Protein 6Q9L (pdb70)

Solvent-accessible surface area: 11790 Å² total; per-residue (Å²): 150,12,74,61,87,34,45,117,22,62,0,123,9,97,112,72,4,29,142,9,0,57,81,28,37,4,150,94,82,34,1,38,0,128,57,0,51,149,47,4,30,80,10,23,104,79,104,160,26,50,36,160,173,96,109,52,45,1,111,0,79,156,14,97,0,9,109,29,15,65,42,86,47,26,21,58,126,76,76,112,128,14,9,54,16,0,64,159,18,8,85,79,73,145,217,16,70,64,81,33,47,117,21,64,0,116,13,106,112,102,2,34,142,1,0,97,84,40,56,6,166,90,77,35,0,39,0,129,58,0,51,124,54,5,30,77,10,20,122,108,107,164,28,39,64,103,179,102,103,56,55,0,139,0,38,153,19,46,0,9,103,13,5,66,47,80,51,27,24,58,145,45,102,115,119,16,11,66,15,1,63,132,15,11,82,78,69,145

Sequence (188 aa):
QIPASEQETLVRPKPLLLKLLKSVGAQKDTYTMKEVLFYLGQYIMTKRLYDEKQQHIVYCSNDLLGDLFGVPSFSVKEHRKIYTMIYRNLVVVNQIPASEQETLVRPKPLLLKLLKSVGAQKDTYTMKEVLFYLGQYIMTKRLYDEKQQHIVYCSNDLLGDLFGVPSFSVKEHRKIYTMIYRNLVVVN

Radius of gyration: 21.1 Å; Cα contacts (8 Å, |Δi|>4): 241; chains: 2; bounding box: 55×26×56 Å

Foldseek 3Di:
DDDPVQQQFKWFFDVVLVVLLVVQPDDDRIDRNVSSVVSVVSSQVVVVQADPPLRQKGADLVHVVCVQQVHRIDGNVPPVSVVVSRCVGIGTDD/DQDPVQQQFKWFFAVLLVVQLVVQPDDDRIDGNVSSVVSVVSSQVVVVQADPVRRQKGAQPPHSLCVQQVDRIDGVVPVVSVVVSRPSGIGGDD

Organism: Homo sapiens (NCBI:txid9606)

InterPro domains:
  IPR001841 Zinc finger, RING-type [PS50089] (438-479)
  IPR001876 Zinc finger, RanBP2-type [PF00641] (300-327)
  IPR001876 Zinc finger, RanBP2-type [PS01358] (303-322)
  IPR001876 Zinc finger, RanBP2-type [PS50199] (299-328)
  IPR003121 SWIB/MDM2 domain [PF02201] (34-95)
  IPR003121 SWIB/MDM2 domain [PS51925] (26-109)
  IPR013083 Zinc finger, RING/FYVE/PHD-type [G3DSA:3.30.40.10] (427-491)
  IPR016495 p53 negative regulator Mdm2/Mdm4 [PIRSF006748] (1-491)
  IPR028340 E3 ubiquitin-protein ligase Mdm2 [PIRSF500700] (4-491)
  IPR036443 Zinc finger, RanBP2-type superfamily [SSF90209] (290-334)
  IPR036885 SWIB/MDM2 domain superfamily [G3DSA:1.10.245.10] (1-114)
  IPR036885 SWIB/MDM2 domain superfamily [SSF47592] (18-120)
  IPR036885 SWIB/MDM2 domain superfamily [SSF47592] (189-283)
  IPR044080 MDM2, modified RING finger, HC subclass [cd16783] (435-491)

Nearest PDB structures (foldseek):
  4oq3-assembly1_A  TM=1.002E+00  e=1.074E-18  Homo sapiens
  7na2-assembly1_A  TM=9.946E-01  e=1.074E-18  Homo sapiens
  4dij-assembly1_A  TM=1.001E+00  e=3.445E-18  Homo sapiens
  4zgk-assembly1_A  TM=9.974E-01  e=2.805E-18  Homo sapiens
  5hmi-assembly3_A  TM=9.527E-01  e=1.320E-18  Homo sapiens

Structure (mmCIF, N/CA/C/O backbone):
data_6Q9L
#
_entry.id   6Q9L
#
_cell.length_a   56.773
_cell.length_b   87.407
_cell.length_c   37.141
_cell.angle_alpha   90.000
_cell.angle_beta   90.000
_cell.angle_gamma   90.000
#
_symmetry.space_group_name_H-M   'P 21 21 2'
#
loop_
_entity.id
_entity.type
_entity.pdbx_description
1 polymer 'E3 ubiquitin-protein ligase Mdm2'
2 non-polymer [6-chloranyl-3-[3-[[4-chloranyl-2-(hydroxymethyl)phenyl]methyl]-5-phenyl-imidazol-4-yl]-1~{H}-indol-2-yl]-[(3~{S})-3-[3-(dimethylamino)propyl-methyl-amino]pyrrolidin-1-yl]methanone
3 non-polymer 'CHLORIDE ION'
4 water water
#
loop_
_atom_site.group_PDB
_atom_site.id
_atom_site.type_symbol
_atom_site.label_atom_id
_atom_site.label_alt_id
_atom_site.label_comp_id
_atom_site.label_asym_id
_atom_site.label_entity_id
_atom_site.label_seq_id
_atom_site.pdbx_PDB_ins_code
_atom_site.Cartn_x
_atom_site.Cartn_y
_atom_site.Cartn_z
_atom_site.occupancy
_atom_site.B_iso_or_equiv
_atom_site.auth_seq_id
_atom_site.auth_comp_id
_atom_site.auth_asym_id
_atom_site.auth_atom_id
_atom_site.pdbx_PDB_model_num
ATOM 1 N N . GLN A 1 3 ? 0.736 10.347 7.767 1.00 16.54 18 GLN A N 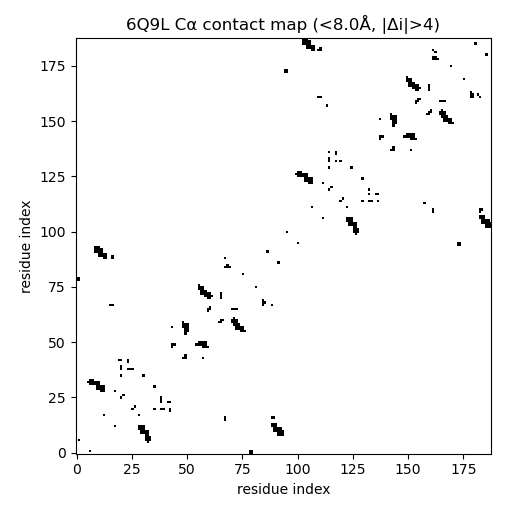1
ATOM 2 C CA . GLN A 1 3 ? 1.044 8.918 7.485 1.00 15.92 18 GLN A CA 1
ATOM 3 C C . GLN A 1 3 ? 1.419 8.156 8.753 1.00 15.07 18 GLN A C 1
ATOM 4 O O . GLN A 1 3 ? 1.141 6.955 8.874 1.00 16.36 18 GLN A O 1
ATOM 10 N N . ILE A 1 4 ? 2.094 8.850 9.660 1.00 13.66 19 ILE A N 1
ATOM 11 C CA . ILE A 1 4 ? 2.581 8.270 10.903 1.00 13.00 19 ILE A CA 1
ATOM 12 C C . ILE A 1 4 ? 1.955 9.043 12.063 1.00 13.85 19 ILE A C 1
ATOM 13 O O . ILE A 1 4 ? 2.093 10.266 12.152 1.00 14.31 19 ILE A O 1
ATOM 18 N N . PRO A 1 5 ? 1.272 8.340 12.970 1.00 14.18 20 PRO A N 1
ATOM 19 C CA . PRO A 1 5 ? 0.651 9.094 14.071 1.00 14.57 20 PRO A CA 1
ATOM 20 C C . PRO A 1 5 ? 1.656 9.904 14.894 1.00 13.67 20 PRO A C 1
ATOM 21 O O . PRO A 1 5 ? 2.801 9.472 15.099 1.00 12.84 20 PRO A O 1
ATOM 25 N N . ALA A 1 6 ? 1.215 11.062 15.381 1.00 13.84 21 ALA A N 1
ATOM 26 C CA . ALA A 1 6 ? 2.066 11.928 16.182 1.00 13.17 21 ALA A CA 1
ATOM 27 C C . ALA A 1 6 ? 2.663 11.166 17.367 1.00 13.19 21 ALA A C 1
ATOM 28 O O . ALA A 1 6 ? 3.826 11.338 17.704 1.00 12.33 21 ALA A O 1
ATOM 30 N N . SER A 1 7 ? 1.869 10.287 17.982 1.00 13.78 22 SER A N 1
ATOM 31 C CA . SER A 1 7 ? 2.317 9.477 19.113 1.00 14.04 22 SER A CA 1
ATOM 32 C C . SER A 1 7 ? 3.526 8.642 18.743 1.00 13.33 22 SER A C 1
ATOM 33 O O . SER A 1 7 ? 4.455 8.475 19.523 1.00 13.65 22 SER A O 1
ATOM 36 N N . GLU A 1 8 ? 3.527 8.135 17.523 1.00 11.53 23 GLU A N 1
ATOM 37 C CA . GLU A 1 8 ? 4.648 7.309 17.085 1.00 10.73 23 GLU A CA 1
ATOM 38 C C . GLU A 1 8 ? 5.881 8.147 16.722 1.00 9.07 23 GLU A C 1
ATOM 39 O O . GLU A 1 8 ? 7.020 7.766 17.004 1.00 8.95 23 GLU A O 1
ATOM 45 N N . GLN A 1 9 ? 5.645 9.292 16.100 1.00 8.76 24 GLN A N 1
ATOM 46 C CA . GLN A 1 9 ? 6.726 10.202 15.795 1.00 8.23 24 GLN A CA 1
ATOM 47 C C . GLN A 1 9 ? 7.424 10.629 17.090 1.00 8.24 24 GLN A C 1
ATOM 48 O O . GLN A 1 9 ? 8.620 10.888 17.077 1.00 8.30 24 GLN A O 1
ATOM 54 N N . GLU A 1 10 ? 6.673 10.720 18.193 1.00 9.20 25 GLU A N 1
ATOM 55 C CA . GLU A 1 10 ? 7.224 11.180 19.463 1.00 10.71 25 GLU A CA 1
ATOM 56 C C . GLU A 1 10 ? 7.906 10.081 20.277 1.00 10.06 25 GLU A C 1
ATOM 57 O O . GLU A 1 10 ? 8.410 10.362 21.374 1.00 11.44 25 GLU A O 1
ATOM 63 N N . THR A 1 11 ? 7.924 8.843 19.746 1.00 9.49 26 THR A N 1
ATOM 64 C CA . THR A 1 11 ? 8.527 7.678 20.440 1.00 9.54 26 THR A CA 1
ATOM 65 C C . THR A 1 11 ? 10.019 7.924 20.679 1.00 7.83 26 THR A C 1
ATOM 66 O O . THR A 1 11 ? 10.727 8.323 19.750 1.00 7.65 26 THR A O 1
ATOM 70 N N . LEU A 1 12 ? 10.496 7.611 21.879 1.00 7.62 27 LEU A N 1
ATOM 71 C CA . LEU A 1 12 ? 11.894 7.768 22.244 1.00 7.40 27 LEU A CA 1
ATOM 72 C C . LEU A 1 12 ? 12.666 6.511 21.874 1.00 7.14 27 LEU A C 1
ATOM 73 O O . LEU A 1 12 ? 12.229 5.418 22.220 1.00 7.12 27 LEU A O 1
ATOM 78 N N . VAL A 1 13 ? 13.817 6.686 21.220 1.00 6.30 28 VAL A N 1
ATOM 79 C CA . VAL A 1 13 ? 14.581 5.594 20.649 1.00 6.53 28 VAL A CA 1
ATOM 80 C C . VAL A 1 13 ? 16.072 5.776 20.848 1.00 6.44 28 VAL A C 1
ATOM 81 O O . VAL A 1 13 ? 16.544 6.927 21.018 1.00 7.27 28 VAL A O 1
ATOM 85 N N . ARG A 1 14 ? 16.793 4.666 20.818 1.00 6.37 29 ARG A N 1
ATOM 86 C CA . ARG A 1 14 ? 18.238 4.676 20.969 1.00 6.81 29 ARG A CA 1
ATOM 87 C C . ARG A 1 14 ? 18.819 4.012 19.738 1.00 6.71 29 ARG A C 1
ATOM 88 O O . ARG A 1 14 ? 18.746 2.782 19.587 1.00 7.51 29 ARG A O 1
ATOM 96 N N . PRO A 1 15 ? 19.359 4.808 18.800 1.00 7.51 30 PRO A N 1
ATOM 97 C CA . PRO A 1 15 ? 19.968 4.231 17.598 1.00 7.85 30 PRO A CA 1
ATOM 98 C C . PRO A 1 15 ? 21.071 3.246 17.932 1.00 8.50 30 PRO A C 1
ATOM 99 O O . PRO A 1 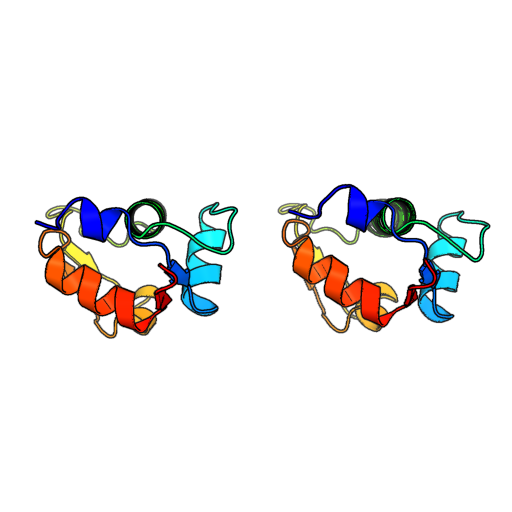15 ? 21.842 3.442 18.882 1.00 9.38 30 PRO A O 1
ATOM 103 N N . LYS A 1 16 ? 21.116 2.167 17.152 1.00 8.12 31 LYS A N 1
ATOM 104 C CA . LYS A 1 16 ? 22.228 1.234 17.218 1.00 10.40 31 LYS A CA 1
ATOM 105 C C . LYS A 1 16 ? 23.494 1.952 16.659 1.00 10.99 31 LYS A C 1
ATOM 106 O O . LYS A 1 16 ? 23.381 2.967 15.998 1.00 10.70 31 LYS A O 1
ATOM 112 N N . PRO A 1 17 ? 24.721 1.447 16.967 1.00 12.69 32 PRO A N 1
ATOM 113 C CA . PRO A 1 17 ? 25.955 2.232 16.680 1.00 14.32 32 PRO A CA 1
ATOM 114 C C . PRO A 1 17 ? 26.141 2.779 15.265 1.00 14.49 32 PRO A C 1
ATOM 115 O O . PRO A 1 17 ? 26.634 3.906 15.098 1.00 15.09 32 PRO A O 1
ATOM 119 N N . LEU A 1 18 ? 25.788 1.998 14.239 1.00 12.71 33 LEU A N 1
ATOM 120 C CA . LEU A 1 18 ? 25.999 2.460 12.866 1.00 14.07 33 LEU A CA 1
ATOM 121 C C . LEU A 1 18 ? 24.984 3.533 12.446 1.00 12.69 33 LEU A C 1
ATOM 122 O O . LEU A 1 18 ? 25.373 4.510 11.808 1.00 14.01 33 LEU A O 1
ATOM 127 N N . LEU A 1 19 ? 23.698 3.375 12.786 1.00 11.61 34 LEU A N 1
ATOM 128 C CA . LEU A 1 19 ? 22.749 4.479 12.590 1.00 9.68 34 LEU A CA 1
ATOM 129 C C . LEU A 1 19 ? 23.213 5.700 13.362 1.00 9.38 34 LEU A C 1
ATOM 130 O O . LEU A 1 19 ? 23.157 6.809 12.837 1.00 9.05 34 LEU A O 1
ATOM 135 N N . LEU A 1 20 ? 23.663 5.521 14.607 1.00 9.39 35 LEU A N 1
ATOM 136 C CA . LEU A 1 20 ? 24.140 6.652 15.398 1.00 10.91 35 LEU A CA 1
ATOM 137 C C . LEU A 1 20 ? 25.291 7.401 14.713 1.00 11.12 35 LEU A C 1
ATOM 138 O O . LEU A 1 20 ? 25.320 8.616 14.674 1.00 11.42 35 LEU A O 1
ATOM 143 N N . LYS A 1 21 ? 26.254 6.658 14.196 1.00 12.89 36 LYS A N 1
ATOM 144 C CA . LYS A 1 21 ? 27.431 7.299 13.635 1.00 13.51 36 LYS A CA 1
ATOM 145 C C . LYS A 1 21 ? 27.010 8.117 12.386 1.00 12.71 36 LYS A C 1
ATOM 146 O O . LYS A 1 21 ? 27.490 9.214 12.151 1.00 13.00 36 LYS A O 1
ATOM 152 N N . LEU A 1 22 ? 26.103 7.555 11.597 1.00 11.13 37 LEU A N 1
ATOM 153 C CA . LEU A 1 22 ? 25.499 8.239 10.453 1.00 11.00 37 LEU A CA 1
ATOM 154 C C . LEU A 1 22 ? 24.771 9.535 10.852 1.00 9.24 37 LEU A C 1
ATOM 155 O O . LEU A 1 22 ? 24.961 10.591 10.237 1.00 9.01 37 LEU A O 1
ATOM 160 N N . LEU A 1 23 ? 23.935 9.451 11.877 1.00 8.30 38 LEU A N 1
ATOM 161 C CA . LEU A 1 23 ? 23.295 10.657 12.426 1.00 8.40 38 LEU A CA 1
ATOM 162 C C . LEU A 1 23 ? 24.327 11.698 12.876 1.00 8.16 38 LEU A C 1
ATOM 163 O O . LEU A 1 23 ? 24.242 12.885 12.529 1.00 8.41 38 LEU A O 1
ATOM 168 N N . LYS A 1 24 ? 25.321 11.270 13.636 1.00 9.29 39 LYS A N 1
ATOM 169 C CA . LYS A 1 24 ? 26.314 12.236 14.106 1.00 10.25 39 LYS A CA 1
ATOM 170 C C . LYS A 1 24 ? 27.148 12.843 12.975 1.00 9.94 39 LYS A C 1
ATOM 171 O O . LYS A 1 24 ? 27.596 14.000 13.086 1.00 10.80 39 LYS A O 1
ATOM 177 N N . SER A 1 25 ? 27.319 12.108 11.868 1.00 9.19 40 SER A N 1
ATOM 178 C CA . SER A 1 25 ? 28.058 12.634 10.707 1.00 9.87 40 SER A CA 1
ATOM 179 C C . SER A 1 25 ? 27.381 13.833 10.069 1.00 8.65 40 SER A C 1
ATOM 180 O O . SER A 1 25 ? 28.009 14.567 9.307 1.00 10.70 40 SER A O 1
ATOM 183 N N . VAL A 1 26 ? 26.103 14.036 10.375 1.00 8.08 41 VAL A N 1
ATOM 184 C CA . VAL A 1 26 ? 25.396 15.224 9.899 1.00 8.72 41 VAL A CA 1
ATOM 185 C C . VAL A 1 26 ? 24.949 16.149 11.017 1.00 10.28 41 VAL A C 1
ATOM 186 O O . VAL A 1 26 ? 24.033 16.942 10.832 1.00 13.07 41 VAL A O 1
ATOM 190 N N . GLY A 1 27 ? 25.626 16.068 12.147 1.00 9.96 42 GLY A N 1
ATOM 191 C CA . GLY A 1 27 ? 25.514 17.066 13.204 1.00 10.84 42 GLY A CA 1
ATOM 192 C C . GLY A 1 27 ? 24.655 16.710 14.390 1.00 10.61 42 GLY A C 1
ATOM 193 O O . GLY A 1 27 ? 24.500 17.518 15.292 1.00 11.81 42 GLY A O 1
ATOM 194 N N . ALA A 1 28 ? 24.108 15.507 14.428 1.00 9.81 43 ALA A N 1
ATOM 195 C CA . ALA A 1 28 ? 23.298 15.083 15.563 1.00 9.44 43 ALA A CA 1
ATOM 196 C C . ALA A 1 28 ? 24.139 15.063 16.829 1.00 10.47 43 ALA A C 1
ATOM 197 O O . ALA A 1 28 ? 25.283 14.619 16.808 1.00 11.18 43 ALA A O 1
ATOM 199 N N . GLN A 1 29 ? 23.575 15.537 17.941 1.00 9.26 44 GLN A N 1
ATOM 200 C CA . GLN A 1 29 ? 24.332 15.806 19.178 1.00 9.30 44 GLN A CA 1
ATOM 201 C C . GLN A 1 29 ? 23.979 14.890 20.347 1.00 9.80 44 GLN A C 1
ATOM 202 O O . GLN A 1 29 ? 24.586 15.014 21.412 1.00 11.82 44 GLN A O 1
ATOM 208 N N . LYS A 1 30 ? 22.997 14.006 20.189 1.00 8.91 45 LYS A N 1
ATOM 209 C CA . LYS A 1 30 ? 22.466 13.197 21.295 1.00 9.35 45 LYS A CA 1
ATOM 210 C C . LYS A 1 30 ? 22.730 11.698 21.116 1.00 9.66 45 LYS A C 1
ATOM 211 O O . LYS A 1 30 ? 23.142 11.239 20.034 1.00 10.24 45 LYS A O 1
ATOM 217 N N . ASP A 1 31 ? 22.464 10.929 22.173 1.00 9.16 46 ASP A N 1
ATOM 218 C CA . ASP A 1 31 ? 22.528 9.470 22.088 1.00 9.82 46 ASP A CA 1
ATOM 219 C C . ASP A 1 31 ? 21.159 8.801 21.976 1.00 8.72 46 ASP A C 1
ATOM 220 O O . ASP A 1 31 ? 21.069 7.636 21.587 1.00 9.46 46 ASP A O 1
ATOM 225 N N . THR A 1 32 ? 20.107 9.544 22.282 1.00 8.02 47 THR A N 1
ATOM 226 C CA . THR A 1 32 ? 18.732 9.088 22.115 1.00 7.18 47 THR A CA 1
ATOM 227 C C . THR A 1 32 ? 17.988 10.213 21.404 1.00 7.03 47 THR A C 1
ATOM 228 O O . THR A 1 32 ? 18.379 11.368 21.511 1.00 7.76 47 THR A O 1
ATOM 232 N N . TYR A 1 33 ? 16.870 9.862 20.792 1.00 6.71 48 TYR A N 1
ATOM 233 C CA . TYR A 1 33 ? 16.127 10.761 19.926 1.00 6.42 48 TYR A CA 1
ATOM 234 C C . TYR A 1 33 ? 14.674 10.391 19.933 1.00 6.24 48 TYR A C 1
ATOM 235 O O . TYR A 1 33 ? 14.328 9.250 20.256 1.00 7.53 48 TYR A O 1
ATOM 244 N N . THR A 1 34 ? 13.805 11.313 19.558 1.00 6.36 49 THR A N 1
ATOM 245 C CA . THR A 1 34 ? 12.497 10.878 19.119 1.00 6.70 49 THR A CA 1
ATOM 246 C C . THR A 1 34 ? 12.602 10.336 17.688 1.00 6.19 49 THR A C 1
ATOM 247 O O . THR A 1 34 ? 13.520 10.692 16.952 1.00 6.13 49 THR A O 1
ATOM 251 N N . MET A 1 35 ? 11.632 9.550 17.261 1.00 5.97 50 MET A N 1
ATOM 252 C CA . MET A 1 35 ? 11.622 9.140 15.840 1.00 5.74 50 MET A CA 1
ATOM 253 C C . MET A 1 35 ? 11.581 10.368 14.944 1.00 6.02 50 MET A C 1
ATOM 254 O O . MET A 1 35 ? 12.262 10.383 13.898 1.00 5.68 50 MET A O 1
ATOM 259 N N . LYS A 1 36 ? 10.859 11.414 15.321 1.00 6.41 51 LYS A N 1
ATOM 260 C CA . LYS A 1 36 ? 10.797 12.619 14.496 1.00 7.06 51 LYS A CA 1
ATOM 261 C C . LYS A 1 36 ? 12.196 13.202 14.289 1.00 6.12 51 LYS A C 1
ATOM 262 O O . LYS A 1 36 ? 12.528 13.659 13.189 1.00 6.70 51 LYS A O 1
ATOM 268 N N . GLU A 1 37 ? 13.011 13.216 15.332 1.00 6.08 52 GLU A N 1
ATOM 269 C CA . GLU A 1 37 ? 14.390 13.667 15.247 1.00 6.01 52 GLU A CA 1
ATOM 270 C C . GLU A 1 37 ? 15.257 12.752 14.377 1.00 5.33 52 GLU A C 1
ATOM 271 O O . GLU A 1 37 ? 16.061 13.254 13.594 1.00 5.77 52 GLU A O 1
ATOM 277 N N . VAL A 1 38 ? 15.081 11.443 14.492 1.00 5.21 53 VAL A N 1
ATOM 278 C CA . VAL A 1 38 ? 15.820 10.504 13.633 1.00 5.33 53 VAL A CA 1
ATOM 279 C C . VAL A 1 38 ? 15.514 10.809 12.161 1.00 5.05 53 VAL A C 1
ATOM 280 O O . VAL A 1 38 ? 16.429 10.897 11.340 1.00 5.55 53 VAL A O 1
ATOM 284 N N . LEU A 1 39 ? 14.239 10.946 11.852 1.00 5.02 54 LEU A N 1
ATOM 285 C CA . LEU A 1 39 ? 13.862 11.231 10.468 1.00 5.55 54 LEU A CA 1
ATOM 286 C C . LEU A 1 39 ? 14.425 12.562 10.000 1.00 4.85 54 L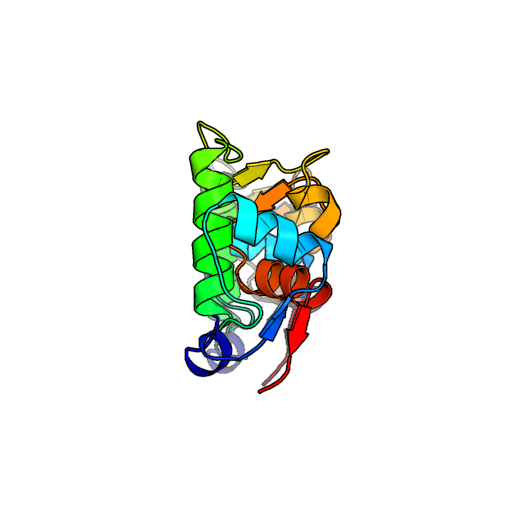EU A C 1
ATOM 287 O O . LEU A 1 39 ? 14.864 12.679 8.844 1.00 5.32 54 LEU A O 1
ATOM 292 N N . PHE A 1 40 ? 14.397 13.572 10.864 1.00 5.03 55 PHE A N 1
ATOM 293 C CA . PHE A 1 40 ? 14.953 14.893 10.539 1.00 5.98 55 PHE A CA 1
ATOM 294 C C . PHE A 1 40 ? 16.415 14.773 10.136 1.00 5.55 55 PHE A C 1
ATOM 295 O O . PHE A 1 40 ? 16.802 15.301 9.077 1.00 6.17 55 PHE A O 1
ATOM 303 N N . TYR A 1 41 ? 17.237 14.077 10.922 1.00 5.59 56 TYR A N 1
ATOM 304 C CA . TYR A 1 41 ? 18.640 13.944 10.613 1.00 6.56 56 TYR A CA 1
ATOM 305 C C . TYR A 1 41 ? 18.883 13.031 9.401 1.00 6.02 56 TYR A C 1
ATOM 306 O O . TYR A 1 41 ? 19.796 13.313 8.607 1.00 6.05 56 TYR A O 1
ATOM 315 N N . LEU A 1 42 ? 18.109 11.946 9.224 1.00 5.59 57 LEU A N 1
ATOM 316 C CA . LEU A 1 42 ? 18.247 11.146 7.988 1.00 5.88 57 LEU A CA 1
ATOM 317 C C . LEU A 1 42 ? 17.904 11.984 6.758 1.00 5.46 57 LEU A C 1
ATOM 318 O O . LEU A 1 42 ? 18.514 11.796 5.698 1.00 5.86 57 LEU A O 1
ATOM 323 N N . GLY A 1 43 ? 16.951 12.912 6.859 1.00 5.70 58 GLY A N 1
ATOM 324 C CA . GLY A 1 43 ? 16.691 13.819 5.728 1.00 6.61 58 GLY A CA 1
ATOM 325 C C . GLY A 1 43 ? 17.893 14.690 5.396 1.00 5.65 58 GLY A C 1
ATOM 326 O O . GLY A 1 43 ? 18.241 14.871 4.226 1.00 6.46 58 GLY A O 1
ATOM 327 N N . GLN A 1 44 ? 18.571 15.195 6.435 1.00 5.98 59 GLN A N 1
ATOM 328 C CA . GLN A 1 44 ? 19.804 15.975 6.253 1.00 6.61 59 GLN A CA 1
ATOM 329 C C . GLN A 1 44 ? 20.875 15.135 5.551 1.00 6.01 59 GLN A C 1
ATOM 330 O O . GLN A 1 44 ? 21.586 15.615 4.686 1.00 6.82 59 GLN A O 1
ATOM 336 N N . TYR A 1 45 ? 20.997 13.874 5.958 1.00 5.65 60 TYR A N 1
ATOM 337 C CA . TYR A 1 45 ? 21.964 12.957 5.397 1.00 6.05 60 TYR A CA 1
ATOM 338 C C . TYR A 1 45 ? 21.709 12.761 3.888 1.00 6.15 60 TYR A C 1
ATOM 339 O O . TYR A 1 45 ? 22.604 12.901 3.058 1.00 6.78 60 TYR A O 1
ATOM 348 N N . ILE A 1 46 ? 20.463 12.457 3.540 1.00 5.78 61 ILE A N 1
ATOM 349 C CA . ILE A 1 46 ? 20.114 12.173 2.148 1.00 6.08 61 ILE A CA 1
ATOM 350 C C . ILE A 1 46 ? 20.298 13.433 1.290 1.00 5.97 61 ILE A C 1
ATOM 351 O O . ILE A 1 46 ? 20.749 13.350 0.146 1.00 7.00 61 ILE A O 1
ATOM 356 N N . MET A 1 47 ? 19.888 14.576 1.808 1.00 6.38 62 MET A N 1
ATOM 357 C CA . MET A 1 47 ? 19.986 15.834 1.086 1.00 8.13 62 MET A CA 1
ATOM 358 C C . MET A 1 47 ? 21.423 16.227 0.858 1.00 7.24 62 MET A C 1
ATOM 359 O O . MET A 1 47 ? 21.806 16.516 -0.276 1.00 7.85 62 MET A O 1
ATOM 364 N N . THR A 1 48 ? 22.224 16.250 1.911 1.00 7.94 63 THR A N 1
ATOM 365 C CA . THR A 1 48 ? 23.585 16.734 1.789 1.00 8.78 63 THR A CA 1
ATOM 366 C C . THR A 1 48 ? 24.445 15.752 0.978 1.00 8.47 63 THR A C 1
ATOM 367 O O . THR A 1 48 ? 25.391 16.179 0.332 1.00 9.58 63 THR A O 1
ATOM 371 N N . LYS A 1 49 ? 24.120 14.466 0.983 1.00 8.08 64 LYS A N 1
ATOM 372 C CA . LYS A 1 49 ? 24.857 13.502 0.185 1.00 8.61 64 LYS A CA 1
ATOM 373 C C . LYS A 1 49 ? 24.287 13.392 -1.229 1.00 7.57 64 LYS A C 1
ATOM 374 O O . LYS A 1 49 ? 24.823 12.678 -2.072 1.00 8.89 64 LYS A O 1
ATOM 380 N N . ARG A 1 50 ? 23.211 14.132 -1.506 1.00 7.68 65 ARG A N 1
ATOM 381 C CA . ARG A 1 50 ? 22.591 14.158 -2.825 1.00 8.10 65 ARG A CA 1
ATOM 382 C C . ARG A 1 50 ? 22.276 12.753 -3.346 1.00 8.10 65 ARG A C 1
ATOM 383 O O . ARG A 1 50 ? 22.588 12.410 -4.501 1.00 8.66 65 ARG A O 1
ATOM 391 N N . LEU A 1 51 ? 21.612 11.959 -2.504 1.00 6.61 66 LEU A N 1
ATOM 392 C CA . LEU A 1 51 ? 21.255 10.581 -2.882 1.00 7.57 66 LEU A CA 1
ATOM 393 C C . LEU A 1 51 ? 19.968 10.516 -3.680 1.00 7.04 66 LEU A C 1
ATOM 394 O O . LEU A 1 51 ? 19.644 9.454 -4.222 1.00 8.23 66 LEU A O 1
ATOM 399 N N . TYR A 1 52 ? 19.255 11.628 -3.814 1.00 6.92 67 TYR A N 1
ATOM 400 C CA . TYR A 1 52 ? 17.947 11.618 -4.480 1.00 6.70 67 TYR A CA 1
ATOM 401 C C . TYR A 1 52 ? 18.085 11.823 -5.991 1.00 6.12 67 TYR A C 1
ATOM 402 O O . TYR A 1 52 ? 19.060 12.409 -6.463 1.00 7.54 67 TYR A O 1
ATOM 411 N N . ASP A 1 53 ? 17.103 11.325 -6.743 1.00 6.43 68 ASP A N 1
ATOM 412 C CA . ASP A 1 53 ? 17.077 11.547 -8.188 1.00 6.29 68 ASP A CA 1
ATOM 413 C C . ASP A 1 53 ? 16.978 13.030 -8.510 1.00 6.48 68 ASP A C 1
ATOM 414 O O . ASP A 1 53 ? 16.252 13.766 -7.858 1.00 7.03 68 ASP A O 1
ATOM 419 N N . GLU A 1 54 ? 17.681 13.459 -9.548 1.00 7.62 69 GLU A N 1
ATOM 420 C CA . GLU A 1 54 ? 17.672 14.876 -9.923 1.00 8.18 69 GLU A CA 1
ATOM 421 C C . GLU A 1 54 ? 16.299 15.422 -10.290 1.00 7.23 69 GLU A C 1
ATOM 422 O O . GLU A 1 54 ? 16.040 16.625 -10.134 1.00 8.72 69 GLU A O 1
ATOM 428 N N . LYS A 1 55 ? 15.477 14.561 -10.881 1.00 8.36 70 LYS A N 1
ATOM 429 C CA . LYS A 1 55 ? 14.192 14.973 -11.428 1.00 8.39 70 LYS A CA 1
ATOM 430 C C . LYS A 1 55 ? 13.024 14.603 -10.508 1.00 8.38 70 LYS A C 1
ATOM 431 O O . LYS A 1 55 ? 12.252 15.472 -10.069 1.00 9.96 70 LYS A O 1
ATOM 437 N N . GLN A 1 56 ? 12.893 13.315 -10.225 1.00 8.08 71 GLN A N 1
ATOM 438 C CA . GLN A 1 56 ? 11.878 12.833 -9.284 1.00 7.87 71 GLN A CA 1
ATOM 439 C C . GLN A 1 56 ? 12.536 12.770 -7.927 1.00 7.25 71 GLN A C 1
ATOM 440 O O . GLN A 1 56 ? 13.089 11.744 -7.516 1.00 7.71 71 GLN A O 1
ATOM 446 N N . GLN A 1 57 ? 12.499 13.892 -7.224 1.00 7.53 72 GLN A N 1
ATOM 447 C CA . GLN A 1 57 ? 13.365 14.078 -6.059 1.00 7.30 72 GLN A CA 1
ATOM 448 C C . GLN A 1 57 ? 12.882 13.342 -4.809 1.00 7.24 72 GLN A C 1
ATOM 449 O O . GLN A 1 57 ? 13.535 13.399 -3.751 1.00 9.48 72 GLN A O 1
ATOM 455 N N . HIS A 1 58 ? 11.758 12.635 -4.923 1.00 7.02 73 HIS A N 1
ATOM 456 C CA . HIS A 1 58 ? 11.311 11.708 -3.894 1.00 6.77 73 HIS A CA 1
ATOM 457 C C . HIS A 1 58 ? 11.930 10.307 -4.006 1.00 7.12 73 HIS A C 1
ATOM 458 O O . HIS A 1 58 ? 11.705 9.472 -3.117 1.00 7.27 73 HIS A O 1
ATOM 465 N N . ILE A 1 59 ? 12.655 10.024 -5.080 1.00 6.52 74 ILE A N 1
ATOM 466 C CA . ILE A 1 59 ? 13.305 8.740 -5.261 1.00 6.25 74 ILE A CA 1
ATOM 467 C C . ILE A 1 59 ? 14.722 8.845 -4.750 1.00 5.73 74 ILE A C 1
ATOM 468 O O . ILE A 1 59 ? 15.475 9.730 -5.160 1.00 7.08 74 ILE A O 1
ATOM 473 N N . VAL A 1 60 ? 15.088 7.921 -3.861 1.00 5.79 75 VAL A N 1
ATOM 474 C CA . VAL A 1 60 ? 16.410 7.890 -3.244 1.00 5.99 75 VAL A CA 1
ATOM 475 C C . VAL A 1 60 ? 17.178 6.654 -3.692 1.00 6.46 75 VAL A C 1
ATOM 476 O O . VAL A 1 60 ? 16.649 5.532 -3.605 1.00 7.63 75 VAL A O 1
ATOM 480 N N . TYR A 1 61 ? 18.413 6.843 -4.133 1.00 6.79 76 TYR A N 1
ATOM 481 C CA . TYR A 1 61 ? 19.304 5.747 -4.528 1.00 7.89 76 TYR A CA 1
ATOM 482 C C . TYR A 1 61 ? 20.364 5.591 -3.471 1.00 8.30 76 TYR A C 1
ATOM 483 O O . TYR A 1 61 ? 21.140 6.508 -3.211 1.00 10.74 76 TYR A O 1
ATOM 492 N N . CYS A 1 62 ? 20.434 4.407 -2.885 1.00 8.32 77 CYS A N 1
ATOM 493 C CA . CYS A 1 62 ? 21.333 4.197 -1.752 1.00 9.17 77 CYS A CA 1
ATOM 494 C C . CYS A 1 62 ? 22.204 2.959 -1.874 1.00 9.32 77 CYS A C 1
ATOM 495 O O . CYS A 1 62 ? 22.839 2.569 -0.901 1.00 10.87 77 CYS A O 1
ATOM 498 N N . SER A 1 63 ? 22.279 2.373 -3.066 1.00 10.62 78 SER A N 1
ATOM 499 C CA . SER A 1 63 ? 23.016 1.114 -3.252 1.00 12.87 78 SER A CA 1
ATOM 500 C C . SER A 1 63 ? 24.528 1.315 -3.111 1.00 13.25 78 SER A C 1
ATOM 501 O O . SER A 1 63 ? 25.256 0.336 -2.858 1.00 15.66 78 SER A O 1
ATOM 504 N N . ASN A 1 64 ? 25.009 2.542 -3.294 1.00 12.75 79 ASN A N 1
ATOM 505 C CA . ASN A 1 64 ? 26.435 2.841 -3.103 1.00 13.50 79 ASN A CA 1
ATOM 506 C C . ASN A 1 64 ? 26.720 3.626 -1.828 1.00 13.04 79 ASN A C 1
ATOM 507 O O . ASN A 1 64 ? 27.763 4.286 -1.709 1.00 15.06 79 ASN A O 1
ATOM 512 N N . ASP A 1 65 ? 25.784 3.569 -0.880 1.00 11.51 80 ASP A N 1
ATOM 513 C CA . ASP A 1 65 ? 25.891 4.270 0.385 1.00 11.08 80 ASP A CA 1
ATOM 514 C C . ASP A 1 65 ? 25.643 3.347 1.566 1.00 10.62 80 ASP A C 1
ATOM 515 O O . ASP A 1 65 ? 24.885 2.374 1.459 1.00 11.11 80 ASP A O 1
ATOM 520 N N . LEU A 1 66 ? 26.219 3.687 2.718 1.00 10.22 81 LEU A N 1
ATOM 521 C CA . LEU A 1 66 ? 25.931 2.936 3.938 1.00 10.49 81 LEU A CA 1
ATOM 522 C C . LEU A 1 66 ? 24.446 2.894 4.283 1.00 9.42 81 LEU A C 1
ATOM 523 O O . LEU A 1 66 ? 23.968 1.931 4.874 1.00 10.52 81 LEU A O 1
ATOM 528 N N . LEU A 1 67 ? 23.699 3.928 3.906 1.00 9.69 82 LEU A N 1
ATOM 529 C CA . LEU A 1 67 ? 22.250 3.884 4.114 1.00 9.33 82 LEU A CA 1
ATOM 530 C C . LEU A 1 67 ? 21.607 2.641 3.501 1.00 9.41 82 LEU A C 1
ATOM 531 O O . LEU A 1 67 ? 20.649 2.104 4.037 1.00 9.44 82 LEU A O 1
ATOM 536 N N . GLY A 1 68 ? 22.084 2.220 2.329 1.00 8.56 83 GLY A N 1
ATOM 537 C CA . GLY A 1 68 ? 21.533 0.998 1.709 1.00 8.74 83 GLY A CA 1
ATOM 538 C C . GLY A 1 68 ? 21.773 -0.257 2.523 1.00 8.27 83 GLY A C 1
ATOM 539 O O . GLY A 1 68 ? 20.932 -1.156 2.580 1.00 8.89 83 GLY A O 1
ATOM 540 N N . ASP A 1 69 ? 22.935 -0.315 3.157 1.00 8.22 84 ASP A N 1
ATOM 541 C CA . ASP A 1 69 ? 23.216 -1.432 4.045 1.00 9.18 84 ASP A CA 1
ATOM 542 C C . ASP A 1 69 ? 22.335 -1.396 5.262 1.00 9.06 84 ASP A C 1
ATOM 543 O O . ASP A 1 69 ? 21.828 -2.431 5.683 1.00 10.43 84 ASP A O 1
ATOM 548 N N . LEU A 1 70 ? 22.125 -0.213 5.843 1.00 8.85 85 LEU A N 1
ATOM 549 C CA . LEU A 1 70 ? 21.282 -0.104 7.029 1.00 10.00 85 LEU A CA 1
ATOM 550 C C . LEU A 1 70 ? 19.837 -0.474 6.739 1.00 8.54 85 LEU A C 1
ATOM 551 O O . LEU A 1 70 ? 19.198 -1.158 7.525 1.00 8.91 85 LEU A O 1
ATOM 556 N N . PHE A 1 71 ? 19.314 -0.010 5.598 1.00 7.72 86 PHE A N 1
ATOM 557 C CA . PHE A 1 71 ? 17.911 -0.236 5.263 1.00 7.17 86 PHE A CA 1
ATOM 558 C C . PHE A 1 71 ? 17.683 -1.567 4.569 1.00 7.22 86 PHE A C 1
ATOM 559 O O . PHE A 1 71 ? 16.567 -2.082 4.607 1.00 8.77 86 PHE A O 1
ATOM 567 N N . GLY A 1 72 ? 18.721 -2.133 3.946 1.00 7.25 87 GLY A N 1
ATOM 568 C CA . GLY A 1 72 ? 18.551 -3.420 3.247 1.00 7.47 87 GLY A CA 1
ATOM 569 C C . GLY A 1 72 ? 17.907 -3.261 1.861 1.00 7.15 87 GLY A C 1
ATOM 570 O O . GLY A 1 72 ? 17.333 -4.233 1.327 1.00 7.39 87 GLY A O 1
ATOM 571 N N . VAL A 1 73 ? 18.008 -2.069 1.253 1.00 7.34 88 VAL A N 1
ATOM 572 C CA . VAL A 1 73 ? 17.454 -1.813 -0.062 1.00 8.26 88 VAL A CA 1
ATOM 573 C C . VAL A 1 73 ? 18.425 -0.979 -0.896 1.00 7.39 88 VAL A C 1
ATOM 574 O O . VAL A 1 73 ? 19.239 -0.230 -0.323 1.00 8.36 88 VAL A O 1
ATOM 578 N N . PRO A 1 74 ? 18.341 -1.067 -2.236 1.00 7.10 89 PRO A N 1
ATOM 579 C CA . PRO A 1 74 ? 19.160 -0.213 -3.120 1.00 7.42 89 PRO A CA 1
ATOM 580 C C . PRO A 1 74 ? 18.566 1.155 -3.387 1.00 6.99 89 PRO A C 1
ATOM 581 O O . PRO A 1 74 ? 19.266 2.041 -3.870 1.00 7.84 89 PRO A O 1
ATOM 585 N N . SER A 1 75 ? 17.273 1.306 -3.115 1.00 7.29 90 SER A N 1
ATOM 586 C CA . SER A 1 75 ? 16.553 2.551 -3.445 1.00 7.32 90 SER A CA 1
ATOM 587 C C . SER A 1 75 ? 15.180 2.477 -2.790 1.00 6.45 90 SER A C 1
ATOM 588 O O . SER A 1 75 ? 14.721 1.375 -2.427 1.00 7.68 90 SER A O 1
ATOM 591 N N . PHE A 1 76 ? 14.550 3.634 -2.588 1.00 6.54 91 PHE A N 1
ATOM 592 C CA . PHE A 1 76 ? 13.203 3.717 -2.013 1.00 6.76 91 PHE A CA 1
ATOM 593 C C . PHE A 1 76 ? 12.588 5.049 -2.374 1.00 6.25 91 PHE A C 1
ATOM 594 O O . PHE A 1 76 ? 13.286 5.969 -2.787 1.00 7.40 91 PHE A O 1
ATOM 602 N N . SER A 1 77 ? 11.283 5.149 -2.173 1.00 7.00 92 SER A N 1
ATOM 603 C CA . SER A 1 77 ? 10.572 6.402 -2.324 1.00 7.05 92 SER A CA 1
ATOM 604 C C . SER A 1 77 ? 10.299 7.017 -0.940 1.00 6.39 92 SER A C 1
ATOM 605 O O . SER A 1 77 ? 9.787 6.351 -0.031 1.00 6.92 92 SER A O 1
ATOM 608 N N . VAL A 1 78 ? 10.558 8.314 -0.799 1.00 6.43 93 VAL A N 1
ATOM 609 C CA . VAL A 1 78 ? 10.328 9.011 0.479 1.00 7.14 93 VAL A CA 1
ATOM 610 C C . VAL A 1 78 ? 8.852 9.185 0.782 1.00 7.20 93 VAL A C 1
ATOM 611 O O . VAL A 1 78 ? 8.522 9.547 1.906 1.00 8.49 93 VAL A O 1
ATOM 615 N N . LYS A 1 79 ? 7.968 8.921 -0.171 1.00 7.94 94 LYS A N 1
ATOM 616 C CA . LYS A 1 79 ? 6.540 9.065 0.082 1.00 9.61 94 LYS A CA 1
ATOM 617 C C . LYS A 1 79 ? 5.964 7.892 0.888 1.00 10.31 94 LYS A C 1
ATOM 618 O O . LYS A 1 79 ? 4.846 7.985 1.389 1.00 12.57 94 LYS A O 1
ATOM 624 N N . GLU A 1 80 ? 6.739 6.820 1.037 1.00 9.29 95 GLU A N 1
ATOM 625 C CA . GLU A 1 80 ? 6.247 5.607 1.711 1.00 9.76 95 GLU A CA 1
ATOM 626 C C . GLU A 1 80 ? 6.670 5.566 3.175 1.00 8.22 95 GLU A C 1
ATOM 627 O O . GLU A 1 80 ? 7.625 4.861 3.550 1.00 8.53 95 GLU A O 1
ATOM 633 N N . HIS A 1 81 ? 5.999 6.378 3.991 1.00 8.42 96 HIS A N 1
ATOM 634 C CA . HIS A 1 81 ? 6.524 6.611 5.345 1.00 8.26 96 HIS A CA 1
ATOM 635 C C . HIS A 1 81 ? 6.527 5.359 6.234 1.00 8.39 96 HIS A C 1
ATOM 636 O O . HIS A 1 81 ? 7.477 5.122 6.974 1.00 7.73 96 HIS A O 1
ATOM 643 N N . ARG A 1 82 ? 5.472 4.542 6.151 1.00 8.58 97 ARG A N 1
ATOM 644 C CA . ARG A 1 82 ? 5.426 3.311 6.950 1.00 8.48 97 ARG A CA 1
ATOM 645 C C . ARG A 1 82 ? 6.571 2.366 6.558 1.00 8.33 97 ARG A C 1
ATOM 646 O O . ARG A 1 82 ? 7.220 1.783 7.431 1.00 8.59 97 ARG A O 1
ATOM 654 N N . LYS A 1 83 ? 6.835 2.195 5.270 1.00 8.24 98 LYS A N 1
ATOM 655 C CA . LYS A 1 83 ? 7.936 1.334 4.850 1.00 9.03 98 LYS A CA 1
ATOM 656 C C . LYS A 1 83 ? 9.252 1.835 5.408 1.00 7.54 98 LYS A C 1
ATOM 657 O O . LYS A 1 83 ? 10.091 1.044 5.825 1.00 8.19 98 LYS A O 1
ATOM 663 N N . ILE A 1 84 ? 9.447 3.158 5.410 1.00 6.68 99 ILE A N 1
ATOM 664 C CA . ILE A 1 84 ? 10.668 3.744 5.941 1.00 7.03 99 ILE A CA 1
ATOM 665 C C . ILE A 1 84 ? 10.807 3.531 7.446 1.00 5.77 99 ILE A C 1
ATOM 666 O O . ILE A 1 84 ? 11.866 3.124 7.933 1.00 6.61 99 ILE A O 1
ATOM 671 N N . TYR A 1 85 ? 9.717 3.753 8.169 1.00 6.73 100 TYR A N 1
ATOM 672 C CA . TYR A 1 85 ? 9.717 3.513 9.610 1.00 6.57 100 TYR A CA 1
ATOM 673 C C . TYR A 1 85 ? 10.102 2.066 9.881 1.00 6.46 100 TYR A C 1
ATOM 674 O O . TYR A 1 85 ? 10.894 1.780 10.780 1.00 6.93 100 TYR A O 1
ATOM 683 N N . THR A 1 86 ? 9.547 1.138 9.118 1.00 6.75 101 THR A N 1
ATOM 684 C CA . THR A 1 86 ? 9.817 -0.293 9.349 1.00 7.31 101 THR A CA 1
ATOM 685 C C . THR A 1 86 ? 11.305 -0.598 9.182 1.00 7.03 101 THR A C 1
ATOM 686 O O . THR A 1 86 ? 11.895 -1.332 9.959 1.00 7.95 101 THR A O 1
ATOM 690 N N . MET A 1 87 ? 11.912 0.006 8.162 1.00 6.92 102 MET A N 1
ATOM 691 C CA . MET A 1 87 ? 13.359 -0.150 7.971 1.00 7.41 102 MET A CA 1
ATOM 692 C C . MET A 1 87 ? 14.169 0.469 9.114 1.00 7.22 102 MET A C 1
ATOM 693 O O . MET A 1 87 ? 15.153 -0.104 9.585 1.00 8.38 102 MET A O 1
ATOM 698 N N . ILE A 1 88 ? 13.758 1.630 9.585 1.00 6.61 103 ILE A N 1
ATOM 699 C CA . ILE A 1 88 ? 14.480 2.291 10.659 1.00 6.72 103 ILE A CA 1
ATOM 700 C C . ILE A 1 88 ? 14.395 1.518 11.979 1.00 6.83 103 ILE A C 1
ATOM 701 O O . ILE A 1 88 ? 15.383 1.416 12.697 1.00 6.65 103 ILE A O 1
ATOM 706 N N . TYR A 1 89 ? 13.238 0.936 12.274 1.00 6.91 104 TYR A N 1
ATOM 707 C CA . TYR A 1 89 ? 13.092 0.203 13.543 1.00 6.65 104 TYR A CA 1
ATOM 708 C C . TYR A 1 89 ? 14.075 -0.974 13.654 1.00 7.23 104 TYR A C 1
ATOM 709 O O . TYR A 1 89 ? 14.392 -1.392 14.763 1.00 7.77 104 TYR A O 1
ATOM 718 N N . ARG A 1 90 ? 14.533 -1.529 12.535 1.00 7.87 105 ARG A N 1
ATOM 719 C CA . ARG A 1 90 ? 15.544 -2.589 12.592 1.00 8.33 105 ARG A CA 1
ATOM 720 C C . ARG A 1 90 ? 16.922 -2.075 12.980 1.00 8.88 105 ARG A C 1
ATOM 721 O O . ARG A 1 90 ? 17.841 -2.877 13.204 1.00 11.21 105 ARG A O 1
ATOM 729 N N . ASN A 1 91 ? 17.046 -0.753 13.104 1.00 8.15 106 ASN A N 1
ATOM 730 C CA . ASN A 1 91 ? 18.323 -0.110 13.363 1.00 8.51 106 ASN A CA 1
ATOM 731 C C . ASN A 1 91 ? 18.393 0.658 14.676 1.00 7.83 106 ASN A C 1
ATOM 732 O O . ASN A 1 91 ? 19.295 1.471 14.921 1.00 9.16 106 ASN A O 1
ATOM 737 N N . LEU A 1 92 ? 17.426 0.421 15.534 1.00 8.05 107 LEU A N 1
ATOM 738 C CA . LEU A 1 92 ? 17.394 1.120 16.812 1.00 7.85 107 LEU A CA 1
ATOM 739 C C . LEU A 1 92 ? 16.587 0.281 17.787 1.00 7.43 107 LEU A C 1
ATOM 740 O O . LEU A 1 92 ? 15.985 -0.735 17.421 1.00 9.04 107 LEU A O 1
ATOM 745 N N . VAL A 1 93 ? 16.627 0.707 19.041 1.00 7.80 108 VAL A N 1
ATOM 746 C CA . VAL A 1 93 ? 15.871 0.092 20.114 1.00 7.88 108 VAL A CA 1
ATOM 747 C C . VAL A 1 93 ? 14.910 1.150 20.667 1.00 6.92 108 VAL A C 1
ATOM 748 O O . VAL A 1 93 ? 15.306 2.295 20.968 1.00 8.25 108 VAL A O 1
ATOM 752 N N . VAL A 1 94 ? 13.646 0.788 20.783 1.00 7.19 109 VAL A N 1
ATOM 753 C CA . VAL A 1 94 ? 12.665 1.688 21.384 1.00 7.77 109 VAL A CA 1
ATOM 754 C C . VAL A 1 94 ? 12.866 1.763 22.888 1.00 7.77 109 VAL A C 1
ATOM 755 O O . VAL A 1 94 ? 12.994 0.737 23.575 1.00 8.87 109 VAL A O 1
ATOM 759 N N . VAL A 1 95 ? 12.911 2.989 23.383 1.00 7.42 110 VAL A N 1
ATOM 760 C CA . VAL A 1 95 ? 13.114 3.250 24.801 1.00 8.63 110 VAL A CA 1
ATOM 761 C C . VAL A 1 95 ? 11.786 3.470 25.504 1.00 8.90 110 VAL A C 1
ATOM 762 O O . VAL A 1 95 ? 11.525 2.847 26.542 1.00 10.84 110 VAL A O 1
ATOM 766 N N . ASN A 1 96 ? 10.933 4.323 24.938 1.00 10.11 111 ASN A N 1
ATOM 767 C CA . ASN A 1 96 ? 9.695 4.705 25.616 1.00 11.70 111 ASN A CA 1
ATOM 768 C C . ASN A 1 96 ? 8.683 5.283 24.662 1.00 13.36 111 ASN A C 1
ATOM 769 O O . ASN A 1 96 ? 7.520 4.875 24.669 1.00 17.05 111 ASN A O 1
ATOM 775 N N . GLN B 1 3 ? 26.495 15.048 26.637 1.00 12.42 18 GLN B N 1
ATOM 776 C CA . GLN B 1 3 ? 27.594 15.950 27.086 1.00 11.55 18 GLN B CA 1
ATOM 777 C C . GLN B 1 3 ? 28.154 15.500 28.438 1.00 10.38 18 GLN B C 1
ATOM 778 O O . GLN B 1 3 ? 27.467 14.811 29.202 1.00 11.80 18 GLN B O 1
ATOM 784 N N . ILE B 1 4 ? 29.399 15.891 28.732 1.00 8.76 19 ILE B N 1
ATOM 785 C CA . ILE B 1 4 ? 29.992 15.542 30.025 1.00 7.71 19 ILE B CA 1
ATOM 786 C C . ILE B 1 4 ? 29.454 16.506 31.096 1.00 7.69 19 ILE B C 1
ATOM 787 O O . ILE B 1 4 ? 29.653 17.697 31.005 1.00 9.21 19 ILE B O 1
ATOM 792 N N . PRO B 1 5 ? 28.771 15.999 32.131 1.00 8.36 20 PRO B N 1
ATOM 793 C CA . PRO B 1 5 ? 28.224 16.912 33.140 1.00 8.81 20 PRO B CA 1
ATOM 794 C C . PRO B 1 5 ? 29.328 17.562 33.978 1.00 7.45 20 PRO B C 1
ATOM 795 O O . PRO B 1 5 ? 30.422 16.995 34.175 1.00 7.53 20 PRO B O 1
ATOM 799 N N . ALA B 1 6 ? 29.042 18.754 34.491 1.00 8.39 21 ALA B N 1
ATOM 800 C CA . ALA B 1 6 ? 30.001 19.468 35.334 1.00 8.49 21 ALA B CA 1
ATOM 801 C C . ALA B 1 6 ? 30.483 18.598 36.488 1.00 8.39 21 ALA B C 1
ATOM 802 O O . ALA B 1 6 ? 31.660 18.585 36.843 1.00 9.06 21 ALA B O 1
ATOM 804 N N . SER B 1 7 ? 29.581 17.823 37.082 1.00 8.25 22 SER B N 1
ATOM 805 C CA . SER B 1 7 ? 29.938 16.970 38.224 1.00 8.70 22 SER B CA 1
ATOM 806 C C . SER B 1 7 ? 31.035 15.952 37.852 1.00 8.60 22 SER B C 1
ATOM 807 O O . SER B 1 7 ? 31.940 15.656 38.650 1.00 10.02 22 SER B O 1
ATOM 810 N N . GLU B 1 8 ? 30.991 15.435 36.626 1.00 7.45 23 GLU B N 1
ATOM 811 C CA . GLU B 1 8 ? 32.005 14.493 36.187 1.00 7.62 23 GLU B CA 1
ATOM 812 C C . GLU B 1 8 ? 33.345 15.170 35.897 1.00 7.49 23 GLU B C 1
ATOM 813 O O . GLU B 1 8 ? 34.411 14.627 36.150 1.00 7.23 23 GLU B O 1
ATOM 819 N N . GLN B 1 9 ? 33.286 16.380 35.362 1.00 7.99 24 GLN B N 1
ATOM 820 C CA . GLN B 1 9 ? 34.495 17.147 35.092 1.00 8.40 24 GLN B CA 1
ATOM 821 C C . GLN B 1 9 ? 35.254 17.397 36.392 1.00 8.94 24 GLN B C 1
ATOM 822 O O . GLN B 1 9 ? 36.483 17.570 36.380 1.00 9.11 24 GLN B O 1
ATOM 828 N N . GLU B 1 10 ? 34.528 17.454 37.517 1.00 9.05 25 GLU B N 1
ATOM 829 C CA . GLU B 1 10 ? 35.095 17.749 38.845 1.00 10.11 25 GLU B CA 1
ATOM 830 C C . GLU B 1 10 ? 35.699 16.526 39.541 1.00 9.81 25 GLU B C 1
ATOM 831 O O . GLU B 1 10 ? 36.233 16.662 40.633 1.00 12.47 25 GLU B O 1
ATOM 837 N N . THR B 1 11 ? 35.610 15.352 38.916 1.00 9.55 26 THR B N 1
ATOM 838 C CA . THR B 1 11 ? 36.110 14.089 39.501 1.00 9.73 26 THR B CA 1
ATOM 839 C C . THR B 1 11 ? 37.598 14.189 39.784 1.00 8.97 26 THR B C 1
ATOM 840 O O . THR B 1 11 ? 38.330 14.626 38.890 1.00 9.12 26 THR B O 1
ATOM 844 N N . LEU B 1 12 ? 38.047 13.803 40.991 1.00 8.73 27 LEU B N 1
ATOM 845 C CA . LEU B 1 12 ? 39.463 13.777 41.354 1.00 8.48 27 LEU B CA 1
ATOM 846 C C . LEU B 1 12 ? 40.068 12.454 40.927 1.00 8.47 27 LEU B C 1
ATOM 847 O O . LEU B 1 12 ? 39.515 11.373 41.217 1.00 8.95 27 LEU B O 1
ATOM 852 N N . VAL B 1 13 ? 41.230 12.538 40.293 1.00 8.35 28 VAL B N 1
ATOM 853 C CA . VAL B 1 13 ? 41.855 11.385 39.681 1.00 8.39 28 VAL B CA 1
ATOM 854 C C . VAL B 1 13 ? 43.363 11.378 39.905 1.00 8.65 28 VAL B C 1
ATOM 855 O O . VAL B 1 13 ? 43.968 12.435 40.089 1.00 9.05 28 VAL B O 1
ATOM 859 N N . ARG B 1 14 ? 43.949 10.177 39.845 1.00 9.34 29 ARG B N 1
ATOM 860 C CA . ARG B 1 14 ? 45.388 9.938 39.982 1.00 10.26 29 ARG B CA 1
ATOM 861 C C . ARG B 1 14 ? 45.873 9.264 38.696 1.00 9.39 29 ARG B C 1
ATOM 862 O O . ARG B 1 14 ? 45.649 8.073 38.493 1.00 10.03 29 ARG B O 1
ATOM 870 N N . PRO B 1 15 ? 46.483 10.040 37.785 1.00 8.72 30 PRO B N 1
ATOM 871 C CA . PRO B 1 15 ? 47.027 9.474 36.556 1.00 9.22 30 PRO B CA 1
ATOM 872 C C . PRO B 1 15 ? 48.000 8.330 36.804 1.00 10.16 30 PRO B C 1
ATOM 873 O O . PRO B 1 15 ? 48.807 8.386 37.755 1.00 10.64 30 PRO B O 1
ATOM 877 N N . LYS B 1 16 ? 47.880 7.289 35.983 1.00 10.21 31 LYS B N 1
ATOM 878 C CA . LYS B 1 16 ? 48.828 6.196 35.958 1.00 12.11 31 LYS B CA 1
ATOM 879 C C . LYS B 1 16 ? 50.148 6.743 35.404 1.00 11.54 31 LYS B C 1
ATOM 880 O O . LYS B 1 16 ? 50.203 7.861 34.853 1.00 11.03 31 LYS B O 1
ATOM 886 N N . PRO B 1 17 ? 51.242 5.987 35.597 1.00 12.55 32 PRO B N 1
ATOM 887 C CA . PRO B 1 17 ? 52.549 6.516 35.255 1.00 12.69 32 PRO B CA 1
ATOM 888 C C . PRO B 1 17 ? 52.754 7.132 33.861 1.00 11.66 32 PRO B C 1
ATOM 889 O O . PRO B 1 17 ? 53.355 8.214 33.765 1.00 11.54 32 PRO B O 1
ATOM 893 N N . LEU B 1 18 ? 52.271 6.487 32.805 1.00 11.93 33 LEU B N 1
ATOM 894 C CA . LEU B 1 18 ? 52.512 7.025 31.464 1.00 11.86 33 LEU B CA 1
ATOM 895 C C . LEU B 1 18 ? 51.791 8.357 31.214 1.00 10.53 33 LEU B C 1
ATOM 896 O O . LEU B 1 18 ? 52.375 9.312 30.683 1.00 10.92 33 LEU B O 1
ATOM 901 N N . LEU B 1 19 ? 50.536 8.435 31.631 1.00 9.15 34 LEU B N 1
ATOM 902 C CA . LEU B 1 19 ? 49.804 9.691 31.504 1.00 8.81 34 LEU B CA 1
ATOM 903 C C . LEU B 1 19 ? 50.423 10.780 32.379 1.00 8.61 34 LEU B C 1
ATOM 904 O O . LEU B 1 19 ? 50.521 11.927 31.959 1.00 8.69 34 LEU B O 1
ATOM 909 N N . LEU B 1 20 ? 50.868 10.434 33.587 1.00 9.04 35 LEU B N 1
ATOM 910 C CA . LEU B 1 20 ? 51.486 11.428 34.430 1.00 10.42 35 LEU B CA 1
ATOM 911 C C . LEU B 1 20 ? 52.722 12.031 33.783 1.00 11.11 35 LEU B C 1
ATOM 912 O O . LEU B 1 20 ? 52.922 13.236 33.823 1.00 12.03 35 LEU B O 1
ATOM 917 N N . LYS B 1 21 ? 53.542 11.193 33.167 1.00 11.27 36 LYS B N 1
ATOM 918 C CA . LYS B 1 21 ? 54.716 11.679 32.473 1.00 13.83 36 LYS B CA 1
ATOM 919 C C . LYS B 1 21 ? 54.332 12.650 31.345 1.00 12.68 36 LYS B C 1
ATOM 920 O O . LYS B 1 21 ? 54.966 13.698 31.176 1.00 13.67 36 LYS B O 1
ATOM 926 N N . LEU B 1 22 ? 53.298 12.313 30.571 1.00 11.32 37 LEU B N 1
ATOM 927 C CA . LEU B 1 22 ? 52.815 13.194 29.528 1.00 10.39 37 LEU B CA 1
ATOM 928 C C . LEU B 1 22 ? 52.368 14.549 30.095 1.00 9.26 37 LEU B C 1
ATOM 929 O O . LEU B 1 22 ? 52.726 15.596 29.564 1.00 9.94 37 LEU B O 1
ATOM 934 N N . LEU B 1 23 ? 51.577 14.519 31.160 1.00 8.26 38 LEU B N 1
ATOM 935 C CA . LEU B 1 23 ? 51.098 15.749 31.756 1.00 9.08 38 LEU B CA 1
ATOM 936 C C . LEU B 1 23 ? 52.261 16.615 32.228 1.00 10.50 38 LEU B C 1
ATOM 937 O O . LEU B 1 23 ? 52.258 17.828 32.014 1.00 9.75 38 LEU B O 1
ATOM 942 N N . LYS B 1 24 ? 53.251 16.003 32.864 1.00 11.10 39 LYS B N 1
ATOM 943 C CA . LYS B 1 24 ? 54.380 16.798 33.332 1.00 13.37 39 LYS B CA 1
ATOM 944 C C . LYS B 1 24 ? 55.176 17.409 32.165 1.00 12.69 39 LYS B C 1
ATOM 945 O O . LYS B 1 24 ? 55.723 18.505 32.318 1.00 12.52 39 LYS B O 1
ATOM 951 N N . SER B 1 25 ? 55.175 16.765 30.991 1.00 12.88 40 SER B N 1
ATOM 952 C CA . SER B 1 25 ? 55.893 17.305 29.838 1.00 12.88 40 SER B CA 1
ATOM 953 C C . SER B 1 25 ? 55.255 18.596 29.308 1.00 11.99 40 SER B C 1
ATOM 954 O O . SER B 1 25 ? 55.903 19.359 28.580 1.00 13.54 40 SER B O 1
ATOM 957 N N . VAL B 1 26 ? 53.993 18.836 29.672 1.00 10.78 41 VAL B N 1
ATOM 958 C CA . VAL B 1 26 ? 53.371 20.090 29.290 1.00 11.03 41 VAL B CA 1
ATOM 959 C C . VAL B 1 26 ? 53.224 21.010 30.486 1.00 11.12 41 VAL B C 1
ATOM 960 O O . VAL B 1 26 ? 52.476 21.980 30.406 1.00 14.54 41 VAL B O 1
ATOM 964 N N . GLY B 1 27 ? 53.928 20.748 31.584 1.00 10.31 42 GLY B N 1
ATOM 965 C CA . GLY B 1 27 ? 54.030 21.746 32.627 1.00 10.03 42 GLY B CA 1
ATOM 966 C C . GLY B 1 27 ? 53.202 21.484 33.858 1.00 10.09 42 GLY B C 1
ATOM 967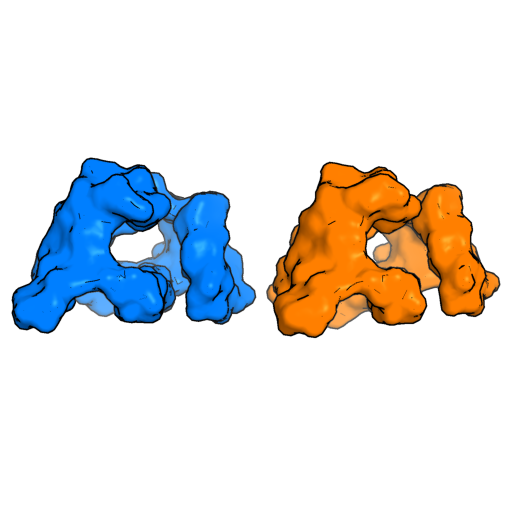 O O . GLY B 1 27 ? 53.273 22.251 34.805 1.00 10.83 42 GLY B O 1
ATOM 968 N N . ALA B 1 28 ? 52.430 20.401 33.884 1.00 10.74 43 ALA B N 1
ATOM 969 C CA . ALA B 1 28 ? 51.699 20.041 35.074 1.00 11.15 43 ALA B CA 1
ATOM 970 C C . ALA B 1 28 ? 52.693 19.680 36.178 1.00 11.81 43 ALA B C 1
ATOM 971 O O . ALA B 1 28 ? 53.775 19.172 35.890 1.00 12.45 43 ALA B O 1
ATOM 973 N N . GLN B 1 29 ? 52.329 19.951 37.436 1.00 11.99 44 GLN B N 1
ATOM 974 C CA . GLN B 1 29 ? 53.243 19.660 38.545 1.00 12.39 44 GLN B CA 1
ATOM 975 C C . GLN B 1 29 ? 52.569 18.975 39.745 1.00 13.24 44 GLN B C 1
ATOM 976 O O . GLN B 1 29 ? 53.120 18.993 40.824 1.00 14.93 44 GLN B O 1
ATOM 982 N N . LYS B 1 30 ? 51.388 18.391 39.566 1.00 13.12 45 LYS B N 1
ATOM 983 C CA . LYS B 1 30 ? 50.678 17.633 40.624 1.00 13.67 45 LYS B CA 1
ATOM 984 C C . LYS B 1 30 ? 50.652 16.091 40.370 1.00 13.20 45 LYS B C 1
ATOM 985 O O . LYS B 1 30 ? 50.942 15.614 39.244 1.00 13.16 45 LYS B O 1
ATOM 991 N N . ASP B 1 31 ? 50.267 15.315 41.390 1.00 12.62 46 ASP B N 1
ATOM 992 C CA . ASP B 1 31 ? 50.002 13.872 41.216 1.00 12.92 46 ASP B CA 1
ATOM 993 C C . ASP B 1 31 ? 48.508 13.551 41.141 1.00 10.49 46 ASP B C 1
ATOM 994 O O . ASP B 1 31 ? 48.116 12.445 40.745 1.00 11.88 46 ASP B O 1
ATOM 999 N N . THR B 1 32 ? 47.680 14.516 41.551 1.00 9.06 47 THR B N 1
ATOM 1000 C CA . THR B 1 32 ? 46.228 14.372 41.461 1.00 8.63 47 THR B CA 1
ATOM 1001 C C . THR B 1 32 ? 45.688 15.554 40.710 1.00 8.30 47 THR B C 1
ATOM 1002 O O . THR B 1 32 ? 46.251 16.654 40.760 1.00 8.87 47 THR B O 1
ATOM 1006 N N . TYR B 1 33 ? 44.585 15.337 39.996 1.00 8.27 48 TYR B N 1
ATOM 1007 C CA . TYR B 1 33 ? 43.968 16.361 39.165 1.00 7.52 48 TYR B CA 1
ATOM 1008 C C . TYR B 1 33 ? 42.458 16.182 39.162 1.00 7.46 48 TYR B C 1
ATOM 1009 O O . TYR B 1 33 ? 41.962 15.097 39.478 1.00 8.59 48 TYR B O 1
ATOM 1018 N N . THR B 1 34 ? 41.730 17.201 38.714 1.00 7.30 49 THR B N 1
ATOM 1019 C CA . THR B 1 34 ? 40.351 16.982 38.293 1.00 7.81 49 THR B CA 1
ATOM 1020 C C . THR B 1 34 ? 40.377 16.528 36.830 1.00 6.81 49 THR B C 1
ATOM 1021 O O . THR B 1 34 ? 41.337 16.806 36.095 1.00 6.48 49 THR B O 1
ATOM 1025 N N . MET B 1 35 ? 39.308 15.886 36.392 1.00 6.52 50 MET B N 1
ATOM 1026 C CA . MET B 1 35 ? 39.202 15.557 34.972 1.00 6.56 50 MET B CA 1
ATOM 1027 C C . MET B 1 35 ? 39.306 16.801 34.106 1.00 6.33 50 MET B C 1
ATOM 1028 O O . MET B 1 35 ? 39.966 16.780 33.051 1.00 6.81 50 MET B O 1
ATOM 1033 N N . LYS B 1 36 ? 38.692 17.899 34.540 1.00 6.76 51 LYS B N 1
ATOM 1034 C CA . LYS B 1 36 ? 38.797 19.131 33.795 1.00 7.87 51 LYS B CA 1
ATOM 1035 C C . LYS B 1 36 ? 40.252 19.561 33.553 1.00 6.59 51 LYS B C 1
ATOM 1036 O O . LYS B 1 36 ? 40.606 19.985 32.440 1.00 6.77 51 LYS B O 1
ATOM 1042 N N . GLU B 1 37 ? 41.110 19.418 34.558 1.00 6.21 52 GLU B N 1
ATOM 1043 C CA . GLU B 1 37 ? 42.531 19.723 34.408 1.00 5.70 52 GLU B CA 1
ATOM 1044 C C . GLU B 1 37 ? 43.223 18.749 33.473 1.00 5.49 52 GLU B C 1
ATOM 1045 O O . GLU B 1 37 ? 44.061 19.166 32.686 1.00 5.70 52 GLU B O 1
ATOM 1051 N N . VAL B 1 38 ? 42.942 17.464 33.611 1.00 5.22 53 VAL B N 1
ATOM 1052 C CA . VAL B 1 38 ? 43.514 16.471 32.681 1.00 5.45 53 VAL B CA 1
ATOM 1053 C C . VAL B 1 38 ? 43.174 16.822 31.240 1.00 4.93 53 VAL B C 1
ATOM 1054 O O . VAL B 1 38 ? 44.068 16.826 30.374 1.00 5.40 53 VAL B O 1
ATOM 1058 N N . LEU B 1 39 ? 41.913 17.125 30.964 1.00 4.86 54 LEU B N 1
ATOM 1059 C CA . LEU B 1 39 ? 41.547 17.452 29.589 1.00 5.70 54 LEU B CA 1
ATOM 1060 C C . LEU B 1 39 ? 42.234 18.720 29.126 1.00 5.20 54 LEU B C 1
ATOM 1061 O O . LEU B 1 39 ? 42.622 18.809 27.947 1.00 5.61 54 LEU B O 1
ATOM 1066 N N . PHE B 1 40 ? 42.366 19.719 29.987 1.00 5.32 55 PHE B N 1
ATOM 1067 C CA . PHE B 1 40 ? 43.025 20.956 29.632 1.00 5.71 55 PHE B CA 1
ATOM 1068 C C . PHE B 1 40 ? 44.475 20.707 29.206 1.00 5.74 55 PHE B C 1
ATOM 1069 O O . PHE B 1 40 ? 44.903 21.149 28.143 1.00 6.58 55 PHE B O 1
ATOM 1077 N N . TYR B 1 41 ? 45.234 19.981 30.026 1.00 5.58 56 TYR B N 1
ATOM 1078 C CA . TYR B 1 41 ? 46.615 19.662 29.716 1.00 6.22 56 TYR B CA 1
ATOM 1079 C C . TYR B 1 41 ? 46.757 18.783 28.467 1.00 6.16 56 TYR B C 1
ATOM 1080 O O . TYR B 1 41 ? 47.690 18.982 27.686 1.00 6.18 56 TYR B O 1
ATOM 1089 N N . LEU B 1 42 ? 45.874 17.798 28.290 1.00 5.71 57 LEU B N 1
ATOM 1090 C CA . LEU B 1 42 ? 45.929 17.015 27.050 1.00 6.09 57 LEU B CA 1
ATOM 1091 C C . LEU B 1 42 ? 45.700 17.916 25.827 1.00 5.40 57 LEU B C 1
ATOM 1092 O O . LEU B 1 42 ? 46.309 17.693 24.776 1.00 5.82 57 LEU B O 1
ATOM 1097 N N . GLY B 1 43 ? 44.791 18.886 25.939 1.00 5.46 58 GLY B N 1
ATOM 1098 C CA . GLY B 1 43 ? 44.571 19.839 24.846 1.00 6.09 58 GLY B CA 1
ATOM 1099 C C . GLY B 1 43 ? 45.828 20.621 24.541 1.00 6.15 58 GLY B C 1
ATOM 1100 O O . GLY B 1 43 ? 46.154 20.863 23.359 1.00 6.98 58 GLY B O 1
ATOM 1101 N N . GLN B 1 44 ? 46.521 21.072 25.582 1.00 6.44 59 GLN B N 1
ATOM 1102 C CA . GLN B 1 44 ? 47.806 21.769 25.431 1.00 7.27 59 GLN B CA 1
ATOM 1103 C C . GLN B 1 44 ? 48.814 20.888 24.680 1.00 6.95 59 GLN B C 1
ATOM 1104 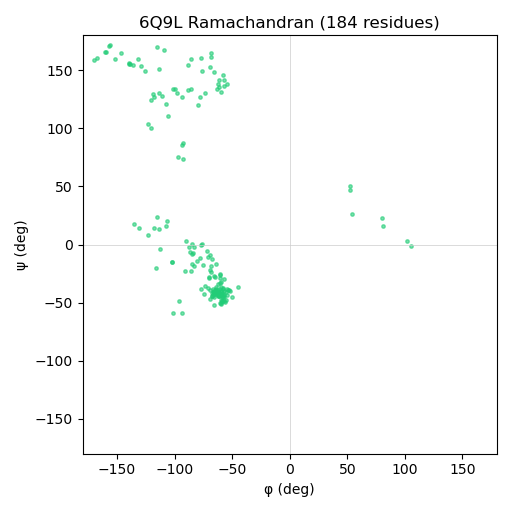O O . GLN B 1 44 ? 49.459 21.365 23.750 1.00 8.10 59 GLN B O 1
ATOM 1110 N N . TYR B 1 45 ? 48.896 19.603 25.051 1.00 6.61 60 TYR B N 1
ATOM 1111 C CA . TYR B 1 45 ? 49.809 18.664 24.423 1.00 6.65 60 TYR B CA 1
ATOM 1112 C C . TYR B 1 45 ? 49.501 18.555 22.923 1.00 6.21 60 TYR B C 1
ATOM 1113 O O . TYR B 1 45 ? 50.384 18.663 22.075 1.00 7.56 60 TYR B O 1
ATOM 1122 N N . ILE B 1 46 ? 48.239 18.333 22.604 1.00 5.92 61 ILE B N 1
ATOM 1123 C CA . ILE B 1 46 ? 47.807 18.161 21.194 1.00 6.16 61 ILE B CA 1
ATOM 1124 C C . ILE B 1 46 ? 48.101 19.412 20.369 1.00 6.80 61 ILE B C 1
ATOM 1125 O O . ILE B 1 46 ? 48.603 19.342 19.241 1.00 7.40 61 ILE B O 1
ATOM 1130 N N . MET B 1 47 ? 47.796 20.578 20.922 1.00 7.22 62 MET B N 1
ATOM 1131 C CA . MET B 1 47 ? 47.993 21.837 20.183 1.00 9.67 62 MET B CA 1
ATOM 1132 C C . MET B 1 47 ? 49.430 22.149 20.006 1.00 9.41 62 MET B C 1
ATOM 1133 O O . MET B 1 47 ? 49.858 22.528 18.923 1.00 10.16 62 MET B O 1
ATOM 1138 N N . THR B 1 48 ? 50.201 22.042 21.067 1.00 11.38 63 THR B N 1
ATOM 1139 C CA . THR B 1 48 ? 51.564 22.481 20.990 1.00 12.58 63 THR B CA 1
ATOM 1140 C C . THR B 1 48 ? 52.386 21.530 20.089 1.00 12.18 63 THR B C 1
ATOM 1141 O O . THR B 1 48 ? 53.312 21.962 19.401 1.00 13.11 63 THR B O 1
ATOM 1145 N N . LYS B 1 49 ? 51.991 20.258 20.032 1.00 12.24 64 LYS B N 1
ATOM 1146 C CA . LYS B 1 49 ? 52.650 19.297 19.164 1.00 11.93 64 LYS B CA 1
ATOM 1147 C C . LYS B 1 49 ? 52.040 19.211 17.767 1.00 10.48 64 LYS B C 1
ATOM 1148 O O . LYS B 1 49 ? 52.522 18.433 16.947 1.00 12.12 64 LYS B O 1
ATOM 1154 N N . ARG B 1 50 ? 51.035 20.038 17.477 1.00 9.17 65 ARG B N 1
ATOM 1155 C CA . ARG B 1 50 ? 50.393 20.069 16.164 1.00 8.72 65 ARG B CA 1
ATOM 1156 C C . ARG B 1 50 ? 49.937 18.661 15.705 1.00 8.12 65 ARG B C 1
ATOM 1157 O O . ARG B 1 50 ? 50.181 18.263 14.565 1.00 9.01 65 ARG B O 1
ATOM 1165 N N . LEU B 1 51 ? 49.277 17.922 16.603 1.00 7.47 66 LEU B N 1
ATOM 1166 C CA . LEU B 1 51 ? 48.734 16.611 16.276 1.00 7.47 66 LEU B CA 1
ATOM 1167 C C . LEU B 1 51 ? 47.411 16.646 15.541 1.00 6.77 66 LEU B C 1
ATOM 1168 O O . LEU B 1 51 ? 46.977 15.627 15.002 1.00 8.36 66 LEU B O 1
ATOM 1173 N N . TYR B 1 52 ? 46.766 17.801 15.534 1.00 6.89 67 TYR B N 1
ATOM 1174 C CA . TYR B 1 52 ? 45.501 17.964 14.820 1.00 6.89 67 TYR B CA 1
ATOM 1175 C C . TYR B 1 52 ? 45.720 18.091 13.305 1.00 6.73 67 TYR B C 1
ATOM 1176 O O . TYR B 1 52 ? 46.756 18.592 12.867 1.00 7.96 67 TYR B O 1
ATOM 1185 N N . ASP B 1 53 ? 44.758 17.627 12.506 1.00 6.51 68 ASP B N 1
ATOM 1186 C CA . ASP B 1 53 ? 44.820 17.782 11.049 1.00 6.85 68 ASP B CA 1
ATOM 1187 C C . ASP B 1 53 ? 44.801 19.265 10.689 1.00 6.63 68 ASP B C 1
ATOM 1188 O O . ASP B 1 53 ? 44.013 20.027 11.239 1.00 6.90 68 ASP B O 1
ATOM 1193 N N . GLU B 1 54 ? 45.674 19.695 9.789 1.00 8.37 69 GLU B N 1
ATOM 1194 C CA . GLU B 1 54 ? 45.748 21.150 9.512 1.00 9.77 69 GLU B CA 1
ATOM 1195 C C . GLU B 1 54 ? 44.506 21.684 8.823 1.00 8.15 69 GLU B C 1
ATOM 1196 O O . GLU B 1 54 ? 44.228 22.873 8.943 1.00 9.08 69 GLU B O 1
ATOM 1202 N N . LYS B 1 55 ? 43.756 20.833 8.128 1.00 8.44 70 LYS B N 1
ATOM 1203 C CA . LYS B 1 55 ? 42.502 21.272 7.492 1.00 9.33 70 LYS B CA 1
ATOM 1204 C C . LYS B 1 55 ? 41.290 21.016 8.397 1.00 9.36 70 LYS B C 1
ATOM 1205 O O . LYS B 1 55 ? 40.560 21.960 8.807 1.00 11.37 70 LYS B O 1
ATOM 1211 N N . GLN B 1 56 ? 41.099 19.747 8.755 1.00 8.29 71 GLN B N 1
ATOM 1212 C CA . GLN B 1 56 ? 39.985 19.368 9.648 1.00 7.74 71 GLN B CA 1
ATOM 1213 C C . GLN B 1 56 ? 40.493 19.345 11.061 1.00 6.50 71 GLN B C 1
ATOM 1214 O O . GLN B 1 56 ? 40.906 18.290 11.586 1.00 6.91 71 GLN B O 1
ATOM 1220 N N . GLN B 1 57 ? 40.480 20.515 11.710 1.00 5.85 72 GLN B N 1
ATOM 1221 C CA . GLN B 1 57 ? 41.233 20.676 12.945 1.00 5.83 72 GLN B CA 1
ATOM 1222 C C . GLN B 1 57 ? 40.597 20.045 14.167 1.00 5.94 72 GLN B C 1
ATOM 1223 O O . GLN B 1 57 ? 41.152 20.108 15.264 1.00 7.30 72 GLN B O 1
ATOM 1229 N N . HIS B 1 58 ? 39.428 19.410 13.986 1.00 5.71 73 HIS B N 1
ATOM 1230 C CA . HIS B 1 58 ? 38.809 18.571 15.020 1.00 6.37 73 HIS B CA 1
ATOM 1231 C C . HIS B 1 58 ? 39.299 17.129 14.991 1.00 5.88 73 HIS B C 1
ATOM 1232 O O . HIS B 1 58 ? 38.908 16.350 15.849 1.00 6.96 73 HIS B O 1
ATOM 1239 N N . ILE B 1 59 ? 40.103 16.754 14.002 1.00 5.37 74 ILE B N 1
ATOM 1240 C CA . ILE B 1 59 ? 40.664 15.406 13.911 1.00 6.10 74 ILE B CA 1
ATOM 1241 C C . ILE B 1 59 ? 42.059 15.407 14.463 1.00 5.45 74 ILE B C 1
ATOM 1242 O O . ILE B 1 59 ? 42.875 16.262 14.069 1.00 6.74 74 ILE B O 1
ATOM 1247 N N . VAL B 1 60 ? 42.340 14.464 15.363 1.00 5.76 75 VAL B N 1
ATOM 1248 C CA . VAL B 1 60 ? 43.664 14.319 15.972 1.00 6.17 75 VAL B CA 1
ATOM 1249 C C . VAL B 1 60 ? 44.285 13.033 15.466 1.00 6.03 75 VAL B C 1
ATOM 1250 O O . VAL B 1 60 ? 43.671 11.974 15.567 1.00 7.29 75 VAL B O 1
ATOM 1254 N N . TYR B 1 61 ? 45.503 13.125 14.959 1.00 6.62 76 TYR B N 1
ATOM 1255 C CA . TYR B 1 61 ? 46.263 11.964 14.487 1.00 8.55 76 TYR B CA 1
ATOM 1256 C C . TYR B 1 61 ? 47.349 11.666 15.504 1.00 8.33 76 TYR B C 1
ATOM 1257 O O . TYR B 1 61 ? 48.311 12.429 15.654 1.00 10.77 76 TYR B O 1
ATOM 1266 N N . CYS B 1 62 ? 47.198 10.538 16.202 1.00 9.27 77 CYS B N 1
ATOM 1267 C CA . CYS B 1 62 ? 48.059 10.186 17.351 1.00 10.65 77 CYS B CA 1
ATOM 1268 C C . CYS B 1 62 ? 48.779 8.846 17.203 1.00 10.89 77 CYS B C 1
ATOM 1269 O O . CYS B 1 62 ? 49.425 8.376 18.123 1.00 11.10 77 CYS B O 1
ATOM 1272 N N . SER B 1 63 ? 48.697 8.237 16.025 1.00 12.51 78 SER B N 1
ATOM 1273 C CA . SER B 1 63 ? 49.407 6.978 15.779 1.00 14.16 78 SER B CA 1
ATOM 1274 C C . SER B 1 63 ? 50.924 7.140 16.021 1.00 14.21 78 SER B C 1
ATOM 1275 O O . SER B 1 63 ? 51.512 8.146 15.618 1.00 14.01 78 SER B O 1
ATOM 1278 N N . ASN B 1 64 ? 51.540 6.169 16.702 1.00 14.98 79 ASN B N 1
ATOM 1279 C CA . ASN B 1 64 ? 52.970 6.213 17.115 1.00 15.53 79 ASN B CA 1
ATOM 1280 C C . ASN B 1 64 ? 53.430 7.451 17.925 1.00 15.36 79 ASN B C 1
ATOM 1281 O O . ASN B 1 64 ? 54.617 7.841 17.878 1.00 16.40 79 ASN B O 1
ATOM 1286 N N . ASP B 1 65 ? 52.493 8.071 18.642 1.00 14.30 80 ASP B N 1
ATOM 1287 C CA . ASP B 1 65 ? 52.772 9.154 19.602 1.00 13.71 80 ASP B CA 1
ATOM 1288 C C . ASP B 1 65 ? 52.427 8.572 20.945 1.00 13.01 80 ASP B C 1
ATOM 1289 O O . ASP B 1 65 ? 51.561 7.680 21.023 1.00 14.00 80 ASP B O 1
ATOM 1294 N N . LEU B 1 66 ? 53.082 9.032 22.003 1.00 13.58 81 LEU B N 1
ATOM 1295 C CA . LEU B 1 66 ? 52.684 8.632 23.354 1.00 14.34 81 LEU B CA 1
ATOM 1296 C C . LEU B 1 66 ? 51.161 8.689 23.537 1.00 12.48 81 LEU B C 1
ATOM 1297 O O . LEU B 1 66 ? 50.589 7.803 24.215 1.00 13.47 81 LEU B O 1
ATOM 1302 N N . LEU B 1 67 ? 50.500 9.679 22.930 1.00 10.49 82 LEU B N 1
ATOM 1303 C CA . LEU B 1 67 ? 49.049 9.787 23.109 1.00 9.22 82 LEU B CA 1
ATOM 1304 C C . LEU B 1 67 ? 48.306 8.589 22.491 1.00 8.73 82 LEU B C 1
ATOM 1305 O O . LEU B 1 67 ? 47.350 8.061 23.079 1.00 9.07 82 LEU B O 1
ATOM 1310 N N . GLY B 1 68 ? 48.734 8.152 21.308 1.00 9.19 83 GLY B N 1
ATOM 1311 C CA . GLY B 1 68 ? 48.172 6.958 20.672 1.00 9.70 83 GLY B CA 1
ATOM 1312 C C . GLY B 1 68 ? 48.403 5.703 21.493 1.00 9.79 83 GLY B C 1
ATOM 1313 O O . GLY B 1 68 ? 47.520 4.848 21.563 1.00 11.22 83 GLY B O 1
ATOM 1314 N N . ASP B 1 69 ? 49.582 5.588 22.108 1.00 10.76 84 ASP B N 1
ATOM 1315 C CA . ASP B 1 69 ? 49.878 4.490 23.019 1.00 11.58 84 ASP B CA 1
ATOM 1316 C C . ASP B 1 69 ? 48.899 4.476 24.170 1.00 10.50 84 ASP B C 1
ATOM 1317 O O . ASP B 1 69 ? 48.381 3.420 24.555 1.00 11.83 84 ASP B O 1
ATOM 1322 N N . LEU B 1 70 ? 48.634 5.643 24.739 1.00 9.19 85 LEU B N 1
ATOM 1323 C CA . LEU B 1 70 ? 47.726 5.738 25.882 1.00 8.78 85 LEU B CA 1
ATOM 1324 C C . LEU B 1 70 ? 46.289 5.446 25.513 1.00 6.67 85 LEU B C 1
ATOM 1325 O O . LEU B 1 70 ? 45.585 4.818 26.289 1.00 7.54 85 LEU B O 1
ATOM 1330 N N . PHE B 1 71 ? 45.841 5.913 24.346 1.00 6.34 86 PHE B N 1
ATOM 1331 C CA . PHE B 1 71 ? 44.444 5.819 23.975 1.00 6.53 86 PHE B CA 1
ATOM 1332 C C . PHE B 1 71 ? 44.111 4.554 23.213 1.00 6.69 86 PHE B C 1
ATOM 1333 O O . PHE B 1 71 ? 42.953 4.182 23.166 1.00 8.10 86 PHE B O 1
ATOM 1341 N N . GLY B 1 72 ? 45.097 3.919 22.569 1.00 6.92 87 GLY B N 1
ATOM 1342 C CA . GLY B 1 72 ? 44.851 2.658 21.858 1.00 7.39 87 GLY B CA 1
ATOM 1343 C C . GLY B 1 72 ? 44.234 2.848 20.473 1.00 6.56 87 GLY B C 1
ATOM 1344 O O . GLY B 1 72 ? 43.702 1.891 19.898 1.00 7.02 87 GLY B O 1
ATOM 1345 N N . VAL B 1 73 ? 44.292 4.063 19.927 1.00 6.85 88 VAL B N 1
ATOM 1346 C CA . VAL B 1 73 ? 43.750 4.383 18.620 1.00 7.17 88 VAL B CA 1
ATOM 1347 C C . VAL B 1 73 ? 44.737 5.236 17.847 1.00 7.03 88 VAL B C 1
ATOM 1348 O O . VAL B 1 73 ? 45.570 5.918 18.419 1.00 7.85 88 VAL B O 1
ATOM 1352 N N . PRO B 1 74 ? 44.674 5.183 16.506 1.00 7.46 89 PRO B N 1
ATOM 1353 C CA . PRO B 1 74 ? 45.558 5.997 15.670 1.00 7.73 89 PRO B CA 1
ATOM 1354 C C . PRO B 1 74 ? 45.073 7.422 15.453 1.00 7.38 89 PRO B C 1
ATOM 1355 O O . PRO B 1 74 ? 45.854 8.260 14.994 1.00 7.91 89 PRO B O 1
ATOM 1359 N N . SER B 1 75 ? 43.791 7.679 15.693 1.00 7.16 90 SER B N 1
ATOM 1360 C CA . SER B 1 75 ? 43.213 8.995 15.459 1.00 6.64 90 SER B CA 1
ATOM 1361 C C . SER B 1 75 ? 41.856 8.999 16.114 1.00 6.62 90 SER B C 1
ATOM 1362 O O . SER B 1 75 ? 41.298 7.940 16.430 1.00 7.27 90 SER B O 1
ATOM 1365 N N . PHE B 1 76 ? 41.341 10.205 16.366 1.00 6.16 91 PHE B N 1
ATOM 1366 C CA . PHE B 1 76 ? 40.003 10.375 16.957 1.00 6.61 91 PHE B CA 1
ATOM 1367 C C . PHE B 1 76 ? 39.534 11.806 16.664 1.00 6.05 91 PHE B C 1
ATOM 1368 O O . PHE B 1 76 ? 40.319 12.671 16.249 1.00 6.50 91 PHE B O 1
ATOM 1376 N N . SER B 1 77 ? 38.240 12.028 16.857 1.00 6.07 92 SER B N 1
ATOM 1377 C CA . SER B 1 77 ? 37.620 13.341 16.729 1.00 6.19 92 SER B CA 1
ATOM 1378 C C . SER B 1 77 ? 37.432 13.973 18.099 1.00 6.18 92 SER B C 1
ATOM 1379 O O . SER B 1 77 ? 36.914 13.334 19.032 1.00 6.43 92 SER B O 1
ATOM 1382 N N . V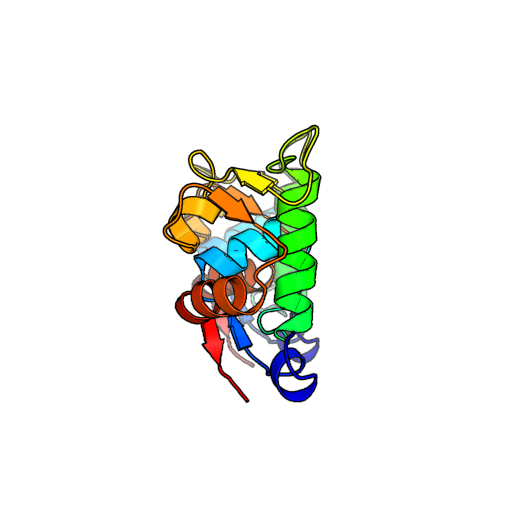AL B 1 78 ? 37.796 15.243 18.223 1.00 5.57 93 VAL B N 1
ATOM 1383 C CA . VAL B 1 78 ? 37.634 15.979 19.484 1.00 6.02 93 VAL B CA 1
ATOM 1384 C C . VAL B 1 78 ? 36.181 16.218 19.843 1.00 6.17 93 VAL B C 1
ATOM 1385 O O . VAL B 1 78 ? 35.890 16.583 20.975 1.00 7.74 93 VAL B O 1
ATOM 1389 N N . LYS B 1 79 ? 35.273 15.982 18.904 1.00 6.81 94 LYS B N 1
ATOM 1390 C CA . LYS B 1 79 ? 33.847 16.162 19.167 1.00 7.72 94 LYS B CA 1
ATOM 1391 C C . LYS B 1 79 ? 33.253 15.034 20.009 1.00 8.04 94 LYS B C 1
ATOM 1392 O O . LYS B 1 79 ? 32.185 15.174 20.575 1.00 10.06 94 LYS B O 1
ATOM 1398 N N . GLU B 1 80 ? 33.955 13.913 20.087 1.00 7.18 95 GLU B N 1
ATOM 1399 C CA . GLU B 1 80 ? 33.424 12.731 20.733 1.00 7.60 95 GLU B CA 1
ATOM 1400 C C . GLU B 1 80 ? 33.836 12.686 22.189 1.00 6.37 95 GLU B C 1
ATOM 1401 O O . GLU B 1 80 ? 34.709 11.913 22.591 1.00 7.10 95 GLU B O 1
ATOM 1407 N N . HIS B 1 81 ? 33.228 13.542 23.010 1.00 6.98 96 HIS B N 1
ATOM 1408 C CA . HIS B 1 81 ? 33.726 13.730 24.378 1.00 6.88 96 HIS B CA 1
ATOM 1409 C C . HIS B 1 81 ? 33.645 12.462 25.208 1.00 6.72 96 HIS B C 1
ATOM 1410 O O . HIS B 1 81 ? 34.585 12.169 25.938 1.00 6.40 96 HIS B O 1
ATOM 1417 N N . ARG B 1 82 ? 32.528 11.735 25.143 1.00 7.12 97 ARG B N 1
ATOM 1418 C CA . ARG B 1 82 ? 32.401 10.522 25.938 1.00 7.33 97 ARG B CA 1
ATOM 1419 C C . ARG B 1 82 ? 33.459 9.505 25.502 1.00 6.65 97 ARG B C 1
ATOM 1420 O O . ARG B 1 82 ? 34.076 8.874 26.373 1.00 7.17 97 ARG B O 1
ATOM 1428 N N . LYS B 1 83 ? 33.688 9.342 24.198 1.00 6.77 98 LYS B N 1
ATOM 1429 C CA . LYS B 1 83 ? 34.720 8.399 23.775 1.00 7.52 98 LYS B CA 1
ATOM 1430 C C . LYS B 1 83 ? 36.096 8.774 24.326 1.00 6.78 98 LYS B C 1
ATOM 1431 O O . LYS B 1 83 ? 36.862 7.913 24.741 1.00 7.28 98 LYS B O 1
ATOM 1437 N N . ILE B 1 84 ? 36.411 10.065 24.338 1.00 6.24 99 ILE B N 1
ATOM 1438 C CA . ILE B 1 84 ? 37.700 10.541 24.831 1.00 6.21 99 ILE B CA 1
ATOM 1439 C C . ILE B 1 84 ? 37.795 10.300 26.357 1.00 5.32 99 ILE B C 1
ATOM 1440 O O . ILE B 1 84 ? 38.818 9.797 26.835 1.00 5.81 99 ILE B O 1
ATOM 1445 N N . TYR B 1 85 ? 36.730 10.615 27.096 1.00 5.66 100 TYR B N 1
ATOM 1446 C CA . TYR B 1 85 ? 36.708 10.301 28.525 1.00 5.72 100 TYR B CA 1
ATOM 1447 C C . TYR B 1 85 ? 36.982 8.824 28.754 1.00 5.75 100 TYR B C 1
ATOM 1448 O O . TYR B 1 85 ? 37.771 8.470 29.653 1.00 5.84 100 TYR B O 1
ATOM 1457 N N . THR B 1 86 ? 36.369 7.958 27.959 1.00 6.28 101 THR B N 1
ATOM 1458 C CA . THR B 1 86 ? 36.549 6.525 28.147 1.00 6.75 101 THR B CA 1
ATOM 1459 C C . THR B 1 86 ? 38.018 6.130 27.972 1.00 6.63 101 THR B C 1
ATOM 1460 O O . THR B 1 86 ? 38.565 5.358 28.748 1.00 7.33 101 THR B O 1
ATOM 1464 N N . MET B 1 87 ? 38.651 6.664 26.935 1.00 6.40 102 MET B N 1
ATOM 1465 C CA . MET B 1 87 ? 40.093 6.458 26.711 1.00 7.39 102 MET B CA 1
ATOM 1466 C C . MET B 1 87 ? 40.952 6.962 27.857 1.00 7.12 102 MET B C 1
ATOM 1467 O O . MET B 1 87 ? 41.888 6.274 28.293 1.00 7.13 102 MET B O 1
ATOM 1472 N N . ILE B 1 88 ? 40.623 8.133 28.372 1.00 5.83 103 ILE B N 1
ATOM 1473 C CA . ILE B 1 88 ? 41.374 8.704 29.498 1.00 6.17 103 ILE B CA 1
ATOM 1474 C C . ILE B 1 88 ? 41.209 7.883 30.772 1.00 6.14 103 ILE B C 1
ATOM 1475 O O . ILE B 1 88 ? 42.170 7.686 31.501 1.00 6.23 103 ILE B O 1
ATOM 1480 N N . TYR B 1 89 ? 39.989 7.401 31.035 1.00 6.27 104 TYR B N 1
ATOM 1481 C CA . TYR B 1 89 ? 39.768 6.640 32.265 1.00 6.22 104 TYR B CA 1
ATOM 1482 C C . TYR B 1 89 ? 40.624 5.370 32.334 1.00 6.56 104 TYR B C 1
ATOM 1483 O O . TYR B 1 89 ? 40.928 4.892 33.426 1.00 7.18 104 TYR B O 1
ATOM 1492 N N . ARG B 1 90 ? 41.021 4.817 31.187 1.00 6.90 105 ARG B N 1
ATOM 1493 C CA . ARG B 1 90 ? 41.964 3.669 31.199 1.00 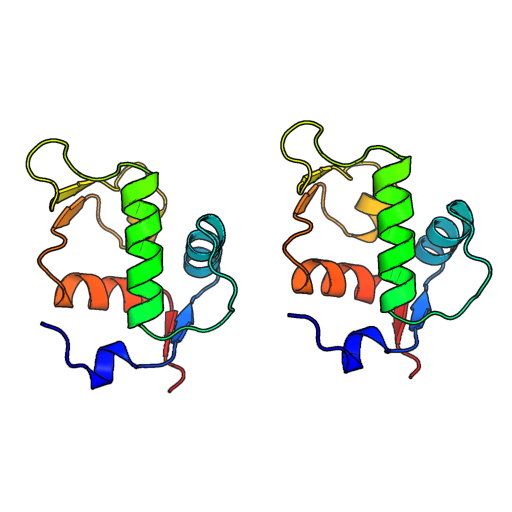8.50 105 ARG B CA 1
ATOM 1494 C C . ARG B 1 90 ? 43.379 4.048 31.645 1.00 9.12 105 ARG B C 1
ATOM 1495 O O . ARG B 1 90 ? 44.226 3.166 31.841 1.00 12.19 105 ARG B O 1
ATOM 1503 N N . ASN B 1 91 ? 43.637 5.341 31.784 1.00 7.90 106 ASN B N 1
ATOM 1504 C CA . ASN B 1 91 ? 44.960 5.850 32.111 1.00 8.77 106 ASN B CA 1
ATOM 1505 C C . ASN B 1 91 ? 45.060 6.502 33.476 1.00 8.31 106 ASN B C 1
ATOM 1506 O O . ASN B 1 91 ? 46.032 7.221 33.766 1.00 9.71 106 ASN B O 1
ATOM 1511 N N . LEU B 1 92 ? 44.050 6.287 34.300 1.00 8.39 107 LEU B N 1
ATOM 1512 C CA . LEU B 1 92 ? 44.055 6.895 35.610 1.00 8.59 107 LEU B CA 1
ATOM 1513 C C . LEU B 1 92 ? 43.154 6.110 36.561 1.00 8.17 107 LEU B C 1
ATOM 1514 O O . LEU B 1 92 ? 42.424 5.200 36.178 1.00 8.11 107 LEU B O 1
ATOM 1519 N N . VAL B 1 93 ? 43.256 6.490 37.823 1.00 8.28 108 VAL B N 1
ATOM 1520 C CA . VAL B 1 93 ? 42.460 5.897 38.878 1.00 8.36 108 VAL B CA 1
ATOM 1521 C C . VAL B 1 93 ? 41.588 7.009 39.473 1.00 7.68 108 VAL B C 1
ATOM 1522 O O . VAL B 1 93 ? 42.094 8.056 39.865 1.00 8.78 108 VAL B O 1
ATOM 1526 N N . VAL B 1 94 ? 40.286 6.764 39.537 1.00 7.55 109 VAL B N 1
ATOM 1527 C CA . VAL B 1 94 ? 39.371 7.710 40.168 1.00 8.33 109 VAL B CA 1
ATOM 1528 C C . VAL B 1 94 ? 39.504 7.546 41.677 1.00 10.02 109 VAL B C 1
ATOM 1529 O O . VAL B 1 94 ? 39.383 6.421 42.222 1.00 11.90 109 VAL B O 1
ATOM 1533 N N . VAL B 1 95 ? 39.757 8.671 42.343 1.00 10.77 110 VAL B N 1
ATOM 1534 C CA . VAL B 1 95 ? 39.957 8.629 43.791 1.00 12.07 110 VAL B CA 1
ATOM 1535 C C . VAL B 1 95 ? 38.897 9.399 44.584 1.00 12.26 110 VAL B C 1
ATOM 1536 O O . VAL B 1 95 ? 38.770 9.173 45.763 1.00 13.41 110 VAL B O 1
ATOM 1540 N N . ASN B 1 96 ? 38.179 10.329 43.959 1.00 13.02 111 ASN B N 1
ATOM 1541 C CA . ASN B 1 96 ? 37.045 11.054 44.590 1.00 15.09 111 ASN B CA 1
ATOM 1542 C C . ASN B 1 96 ? 36.104 11.609 43.509 1.00 17.13 111 ASN B C 1
ATOM 1543 O O . ASN B 1 96 ? 35.228 10.844 43.067 1.00 19.60 111 ASN B O 1
#

Secondary structure (DSSP, 8-state):
---HHHHT-EEEE-HHHHHHHHTTT---SSEEHHHHHHHHHHHHHHTT-B-SSSTTEEE-TTSHHHHHHT-SEEETT-HHHHHHHHHTTEEE--/---HHHHT-EEEE-HHHHHHHHHTT---S-EEHHHHHHHHHHHHHHTT-B-SSSTTEEE-TTSHHHHHHTSSEEETT-HHHHHHHHHTTEEE--

CATH classification: 1.10.245.10

GO terms:
  GO:0005515 protein binding (F, IPI)
  GO:0061630 ubiquitin protein ligase activity (F, IDA)
  GO:0043161 proteasome-mediated ubiquitin-dependent protein catabolic process (P, IDA)
  GO:1901797 negative regulation of signal transduction by p53 class mediator (P, IDA)
  GO:0061630 ubiquitin protein ligase activity (F, TAS)
  GO:0043161 proteasome-mediated ubiquitin-dependent protein catabolic process (P, TAS)
  GO:1901797 negative regulation of signal transduction by p53 class mediator (P, TAS)
  GO:0000209 protein polyubiquitination (P, TAS)
  GO:0006511 ubiquitin-dependent protein catabolic process (P, IGI)
  GO:0051865 protein autoubiquitination (P, IMP)
  GO:0006511 ubiquitin-dependent protein catabolic process (P, IMP)
  GO:0008097 5S rRNA bindi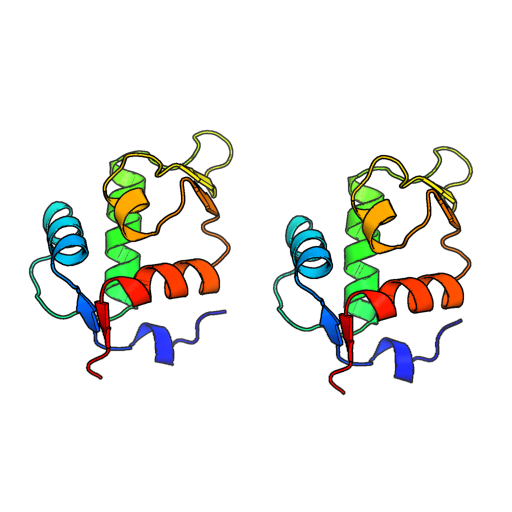ng (F, IDA)
  GO:0005634 nucleus (C, IDA)
  GO:0005730 nucleolus (C, IDA)
  GO:0005737 cytoplasm (C, IDA)
  GO:0016874 ligase activity (F, IDA)
  GO:0043021 ribonucleoprotein complex binding (F, IDA)
  GO:0016567 protein ubiquitination (P, IDA)
  GO:0006511 ubiquitin-dependent protein catabolic process (P, IDA)
  GO:0006915 apoptotic process (P, IDA)

B-factor: mean 11.38, std 5.6, range [3.82, 42.72]